Protein AF-A0A1Y3NA87-F1 (afdb_monomer_lite)

Sequence (324 aa):
MNVDDLDRSEKILLLRVNENGGKANVNMMRYVDATQLLVDSFILNKLFPWLCLVLIINRNDWKRPVILILILHWFFKSISDLLKNYYFYTDTAEYERNGYQWPYTHLNLVCLKCGGPFIFKNGITWWIIALISQVVCSIYDISIMIALKKSLFDKLETFKYKSNSFLEKFKQISELRIIISLIISFLFFPWPIVQVHYYLNKINQPLKVLVSHSHEVDHFRGIVISFVYTSMYIDQILLRFYIQKNRTNDIGLYSPCTRLLIHPPNLSITSNNSTSLILNNNTSNNNSNNNNNIDISRLSYLIQSGNDIKASYYLHNLKESLKK

Structure (mmCIF, N/CA/C/O backbone):
data_AF-A0A1Y3NA87-F1
#
_entry.id   AF-A0A1Y3NA87-F1
#
loop_
_atom_site.group_PDB
_atom_site.id
_atom_site.type_symbol
_atom_site.label_atom_id
_atom_site.label_alt_id
_atom_site.label_comp_id
_atom_site.label_asym_id
_atom_site.label_entity_id
_atom_site.label_seq_id
_atom_site.pdbx_PDB_ins_code
_atom_site.Cartn_x
_atom_site.Cartn_y
_atom_site.Cartn_z
_atom_site.occupancy
_atom_site.B_iso_or_equiv
_atom_site.auth_seq_id
_atom_site.auth_comp_id
_atom_site.auth_asym_id
_atom_site.auth_atom_id
_atom_site.pdbx_PDB_model_num
ATOM 1 N N . MET A 1 1 ? 18.728 -25.588 -32.010 1.00 48.84 1 MET A N 1
ATOM 2 C CA . MET A 1 1 ? 17.530 -26.131 -31.345 1.00 48.84 1 MET A CA 1
ATOM 3 C C . MET A 1 1 ? 16.793 -26.939 -32.391 1.00 48.84 1 MET A C 1
ATOM 5 O O . MET A 1 1 ? 16.526 -26.392 -33.456 1.00 48.84 1 MET A O 1
ATOM 9 N N . ASN A 1 2 ? 16.623 -28.241 -32.170 1.00 71.81 2 ASN A N 1
ATOM 10 C CA . ASN A 1 2 ? 15.964 -29.097 -33.150 1.00 71.81 2 ASN A CA 1
ATOM 11 C C . ASN A 1 2 ? 14.458 -28.831 -33.080 1.00 71.81 2 ASN A C 1
ATOM 13 O O . ASN A 1 2 ? 13.916 -28.679 -31.988 1.00 71.81 2 ASN A O 1
ATOM 17 N N . VAL A 1 3 ? 13.777 -28.765 -34.228 1.00 65.62 3 VAL A N 1
ATOM 18 C CA . VAL A 1 3 ? 12.314 -28.547 -34.286 1.00 65.62 3 VAL A CA 1
ATOM 19 C C . VAL A 1 3 ? 11.568 -29.619 -33.484 1.00 65.62 3 VAL A C 1
ATOM 21 O O . VAL A 1 3 ? 10.467 -29.384 -32.988 1.00 65.62 3 VAL A O 1
ATOM 24 N N . ASP A 1 4 ? 12.194 -30.779 -33.298 1.00 79.75 4 ASP A N 1
ATOM 25 C CA . ASP A 1 4 ? 11.636 -31.880 -32.533 1.00 79.75 4 ASP A CA 1
ATOM 26 C C . ASP A 1 4 ? 11.519 -31.617 -31.028 1.00 79.75 4 ASP A C 1
ATOM 28 O O . ASP A 1 4 ? 10.608 -32.184 -30.424 1.00 79.75 4 ASP A O 1
ATOM 32 N N . ASP A 1 5 ? 12.306 -30.690 -30.473 1.00 78.94 5 ASP A N 1
ATOM 33 C CA . ASP A 1 5 ? 12.326 -30.359 -29.040 1.00 78.94 5 ASP A CA 1
ATOM 34 C C . ASP A 1 5 ? 11.254 -29.332 -28.621 1.00 78.94 5 ASP A C 1
ATOM 36 O O . ASP A 1 5 ? 11.118 -29.040 -27.433 1.00 78.94 5 ASP A O 1
ATOM 40 N N . LEU A 1 6 ? 10.490 -28.763 -29.566 1.00 71.38 6 LEU A N 1
ATOM 41 C CA . LEU A 1 6 ? 9.414 -27.817 -29.243 1.00 71.38 6 LEU A CA 1
ATOM 42 C C . LEU A 1 6 ? 8.206 -28.518 -28.611 1.00 71.38 6 LEU A C 1
ATOM 44 O O . LEU A 1 6 ? 7.763 -29.574 -29.084 1.00 71.38 6 LEU A O 1
ATOM 48 N N . ASP A 1 7 ? 7.624 -27.870 -27.597 1.00 84.56 7 ASP A N 1
ATOM 49 C CA . ASP A 1 7 ? 6.405 -28.335 -26.943 1.00 84.56 7 ASP A CA 1
ATOM 50 C C . ASP A 1 7 ? 5.254 -28.470 -27.958 1.00 84.56 7 ASP A C 1
ATOM 52 O O . ASP A 1 7 ? 5.152 -27.749 -28.958 1.00 84.56 7 ASP A O 1
ATOM 56 N N . ARG A 1 8 ? 4.359 -29.431 -27.714 1.00 80.06 8 ARG A N 1
ATOM 57 C CA . ARG A 1 8 ? 3.280 -29.801 -28.643 1.00 80.06 8 ARG A CA 1
ATOM 58 C C . ARG A 1 8 ? 2.364 -28.612 -28.959 1.00 80.06 8 ARG A C 1
ATOM 60 O O . ARG A 1 8 ? 1.821 -28.546 -30.061 1.00 80.06 8 ARG A O 1
ATOM 67 N N . SER A 1 9 ? 2.215 -27.681 -28.016 1.00 67.56 9 SER A N 1
ATOM 68 C CA . SER A 1 9 ? 1.453 -26.441 -28.187 1.00 67.56 9 SER A CA 1
ATOM 69 C C . SER A 1 9 ? 2.098 -25.485 -29.205 1.00 67.56 9 SER A C 1
ATOM 71 O O . SER A 1 9 ? 1.403 -24.934 -30.063 1.00 67.56 9 SER A O 1
ATOM 73 N N . GLU A 1 10 ? 3.427 -25.375 -29.206 1.00 74.00 10 GLU A N 1
ATOM 74 C CA . GLU A 1 10 ? 4.177 -24.530 -30.137 1.00 74.00 10 GLU A CA 1
ATOM 75 C C . GLU A 1 10 ? 4.242 -25.136 -31.545 1.00 74.00 10 GLU A C 1
ATOM 77 O O . GLU A 1 10 ? 4.097 -24.413 -32.534 1.00 74.00 10 GLU A O 1
ATOM 82 N N . LYS A 1 11 ? 4.354 -26.469 -31.666 1.00 77.38 11 LYS A N 1
ATOM 83 C CA . LYS A 1 11 ? 4.278 -27.154 -32.974 1.00 77.38 11 LYS A CA 1
ATOM 84 C C . LYS A 1 11 ? 2.938 -26.913 -33.674 1.00 77.38 11 LYS A C 1
ATOM 86 O O . LYS A 1 11 ? 2.914 -26.693 -34.883 1.00 77.38 11 LYS A O 1
ATOM 91 N N . ILE A 1 12 ? 1.827 -26.905 -32.931 1.00 75.56 12 ILE A N 1
ATOM 92 C CA . ILE A 1 12 ? 0.492 -26.627 -33.489 1.00 75.56 12 ILE A CA 1
ATOM 93 C C . ILE A 1 12 ? 0.386 -25.174 -33.973 1.00 75.56 12 ILE A C 1
ATOM 95 O O . ILE A 1 12 ? -0.207 -24.920 -35.023 1.00 75.56 12 ILE A O 1
ATOM 99 N N . LEU A 1 13 ? 0.980 -24.222 -33.248 1.00 64.88 13 LEU A N 1
ATOM 100 C CA . LEU A 1 13 ? 1.025 -22.821 -33.673 1.00 64.88 13 LEU A CA 1
ATOM 101 C C . LEU A 1 13 ? 1.876 -22.636 -34.935 1.00 64.88 13 LEU A C 1
ATOM 103 O O . LEU A 1 13 ? 1.436 -21.960 -35.863 1.00 64.88 13 LEU A O 1
ATOM 107 N N . LEU A 1 14 ? 3.042 -23.281 -35.016 1.00 66.62 14 LEU A N 1
ATOM 108 C CA . LEU A 1 14 ? 3.924 -23.198 -36.185 1.00 66.62 14 LEU A CA 1
ATOM 109 C C . LEU A 1 14 ? 3.309 -23.827 -37.439 1.00 66.62 14 LEU A C 1
ATOM 111 O O . LEU A 1 14 ? 3.391 -23.237 -38.517 1.00 66.62 14 LEU A O 1
ATOM 115 N N . LEU A 1 15 ? 2.637 -24.974 -37.306 1.00 73.38 15 LEU A N 1
ATOM 116 C CA . LEU A 1 15 ? 1.941 -25.613 -38.428 1.00 73.38 15 LEU A CA 1
ATOM 117 C C . LEU A 1 15 ? 0.805 -24.728 -38.965 1.00 73.38 15 LEU A C 1
ATOM 119 O O . LEU A 1 15 ? 0.663 -24.578 -40.175 1.00 73.38 15 LEU A O 1
ATOM 123 N N . ARG A 1 16 ? 0.065 -24.049 -38.078 1.00 65.62 16 ARG A N 1
ATOM 124 C CA . ARG A 1 16 ? -1.039 -23.154 -38.466 1.00 65.62 16 ARG A CA 1
ATOM 125 C C . ARG A 1 16 ? -0.563 -21.830 -39.092 1.00 65.62 16 ARG A C 1
ATOM 127 O O . ARG A 1 16 ? -1.302 -21.211 -39.858 1.00 65.62 16 ARG A O 1
ATOM 134 N N . VAL A 1 17 ? 0.657 -21.385 -38.779 1.00 64.19 17 VAL A N 1
ATOM 135 C CA . VAL A 1 17 ? 1.286 -20.195 -39.386 1.00 64.19 17 VAL A CA 1
ATOM 136 C C . VAL A 1 17 ? 1.786 -20.488 -40.803 1.00 64.19 17 VAL A C 1
ATOM 138 O O . VAL A 1 17 ? 1.669 -19.629 -41.677 1.00 64.19 17 VAL A O 1
ATOM 141 N N . ASN A 1 18 ? 2.295 -21.697 -41.052 1.00 63.59 18 ASN A N 1
ATOM 142 C CA . ASN A 1 18 ? 2.904 -22.047 -42.335 1.00 63.59 18 ASN A CA 1
ATOM 143 C C . ASN A 1 18 ? 1.869 -22.283 -43.456 1.00 63.59 18 ASN A C 1
ATOM 145 O O . ASN A 1 18 ? 2.131 -21.960 -44.611 1.00 63.59 18 ASN A O 1
ATOM 149 N N . GLU A 1 19 ? 0.665 -22.767 -43.129 1.00 68.88 19 GLU A N 1
ATOM 150 C CA . GLU A 1 19 ? -0.382 -23.049 -44.130 1.00 68.88 19 GLU A CA 1
ATOM 151 C C . GLU A 1 19 ? -1.011 -21.799 -44.768 1.00 68.88 19 GLU A C 1
ATOM 153 O O . GLU A 1 19 ? -1.579 -21.886 -45.852 1.00 68.88 19 GLU A O 1
ATOM 158 N N . ASN A 1 20 ? -0.889 -20.620 -44.151 1.00 53.16 20 ASN A N 1
ATOM 159 C CA . ASN A 1 20 ? -1.591 -19.419 -44.620 1.00 53.16 20 ASN A CA 1
ATOM 160 C C . ASN A 1 20 ? -0.740 -18.451 -45.459 1.00 53.16 20 ASN A C 1
ATOM 162 O O . ASN A 1 20 ? -1.216 -17.359 -45.768 1.00 53.16 20 ASN A O 1
ATOM 166 N N . GLY A 1 21 ? 0.522 -18.775 -45.789 1.00 62.88 21 GLY A N 1
ATOM 167 C CA . GLY A 1 21 ? 1.439 -17.841 -46.480 1.00 62.88 21 GLY A CA 1
ATOM 168 C C . GLY A 1 21 ? 1.558 -16.471 -45.783 1.00 62.88 21 GLY A C 1
ATOM 169 O O . GLY A 1 21 ? 1.927 -15.461 -46.384 1.00 62.88 21 GLY A O 1
ATOM 170 N N . GLY A 1 22 ? 1.158 -16.426 -44.513 1.00 52.59 22 GLY A N 1
ATOM 171 C CA . GLY A 1 22 ? 0.663 -15.238 -43.853 1.00 52.59 22 GLY A CA 1
ATOM 172 C C . GLY A 1 22 ? 1.696 -14.747 -42.873 1.00 52.59 22 GLY A C 1
ATOM 173 O O . GLY A 1 22 ? 2.114 -15.476 -41.977 1.00 52.59 22 GLY A O 1
ATOM 174 N N . LYS A 1 23 ? 2.085 -13.481 -43.019 1.00 57.50 23 LYS A N 1
ATOM 175 C CA . 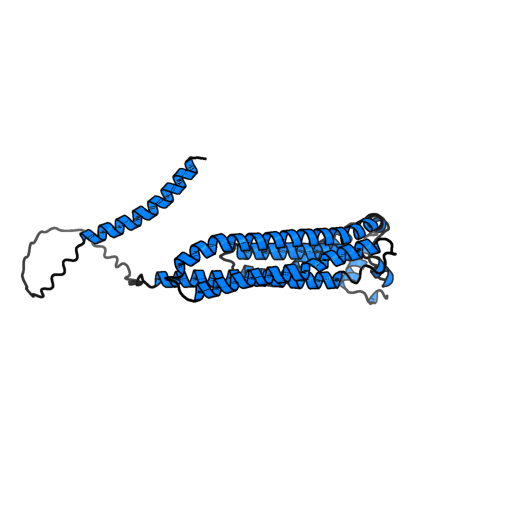LYS A 1 23 ? 2.786 -12.743 -41.970 1.00 57.50 23 LYS A CA 1
ATOM 176 C C . LYS A 1 23 ? 1.992 -12.946 -40.682 1.00 57.50 23 LYS A C 1
ATOM 178 O O . LYS A 1 23 ? 0.903 -12.384 -40.557 1.00 57.50 23 LYS A O 1
ATOM 183 N N . ALA A 1 24 ? 2.502 -13.776 -39.768 1.00 58.75 24 ALA A N 1
ATOM 184 C CA . ALA A 1 24 ? 1.915 -13.936 -38.448 1.00 58.75 24 ALA A CA 1
ATOM 185 C C . ALA A 1 24 ? 1.660 -12.527 -37.916 1.00 58.75 24 ALA A C 1
ATOM 187 O O . ALA A 1 24 ? 2.552 -11.674 -37.977 1.00 58.75 24 ALA A O 1
ATOM 188 N N . ASN A 1 25 ? 0.417 -12.242 -37.525 1.00 72.38 25 ASN A N 1
ATOM 189 C CA . ASN A 1 25 ? 0.048 -10.901 -37.109 1.00 72.38 25 ASN A CA 1
ATOM 190 C C . ASN A 1 25 ? 0.725 -10.634 -35.764 1.00 72.38 25 ASN A C 1
ATOM 192 O O . ASN A 1 25 ? 0.174 -10.893 -34.702 1.00 72.38 25 ASN A O 1
ATOM 196 N N . VAL A 1 26 ? 1.957 -10.144 -35.833 1.00 69.81 26 VAL A N 1
ATOM 197 C CA . VAL A 1 26 ? 2.822 -9.799 -34.708 1.00 69.81 26 VAL A CA 1
ATOM 198 C C . VAL A 1 26 ? 2.084 -8.924 -33.691 1.00 69.81 26 VAL A C 1
ATOM 200 O O . VAL A 1 26 ? 2.288 -9.063 -32.488 1.00 69.81 26 VAL A O 1
ATOM 203 N N . ASN A 1 27 ? 1.171 -8.066 -34.150 1.00 72.12 27 ASN A N 1
ATOM 204 C CA . ASN A 1 27 ? 0.369 -7.228 -33.263 1.00 72.12 27 ASN A CA 1
ATOM 205 C C . ASN A 1 27 ? -0.614 -8.048 -32.415 1.00 72.12 27 ASN A C 1
ATOM 207 O O . ASN A 1 27 ? -0.852 -7.697 -31.264 1.00 72.12 27 ASN A O 1
ATOM 211 N N . MET A 1 28 ? -1.142 -9.151 -32.953 1.00 76.50 28 MET A N 1
ATOM 212 C CA . MET A 1 28 ? -2.021 -10.065 -32.222 1.00 76.50 28 MET A CA 1
ATOM 213 C C . MET A 1 28 ? -1.268 -10.745 -31.077 1.00 76.50 28 MET A C 1
ATOM 215 O O . MET A 1 28 ? -1.750 -10.748 -29.951 1.00 76.50 28 MET A O 1
ATOM 219 N N . MET A 1 29 ? -0.065 -11.265 -31.338 1.00 72.31 29 MET A N 1
ATOM 220 C CA . MET A 1 29 ? 0.729 -11.953 -30.314 1.00 72.31 29 MET A CA 1
ATOM 221 C C . MET A 1 29 ? 1.157 -10.994 -29.192 1.00 72.31 29 MET A C 1
ATOM 223 O O . MET A 1 29 ? 1.008 -11.314 -28.021 1.00 72.31 29 MET A O 1
ATOM 227 N N . ARG A 1 30 ? 1.533 -9.752 -29.537 1.00 69.94 30 ARG A N 1
ATOM 228 C CA . ARG A 1 30 ? 1.799 -8.683 -28.552 1.00 69.94 30 ARG A CA 1
ATOM 229 C C . ARG A 1 30 ? 0.609 -8.371 -27.660 1.00 69.94 30 ARG A C 1
ATOM 231 O O . ARG A 1 30 ? 0.784 -8.134 -26.469 1.00 69.94 30 ARG A O 1
ATOM 238 N N . TYR A 1 31 ? -0.580 -8.293 -28.251 1.00 77.69 31 TYR A N 1
ATOM 239 C CA . TYR A 1 31 ? -1.788 -8.010 -27.492 1.00 77.69 31 TYR A CA 1
ATOM 240 C C . TYR A 1 31 ? -2.061 -9.136 -26.497 1.00 77.69 31 TYR A C 1
ATOM 242 O O . TYR A 1 31 ? -2.319 -8.857 -25.331 1.00 77.69 31 TYR A O 1
ATOM 250 N N . VAL A 1 32 ? -1.911 -10.391 -26.934 1.00 82.25 32 VAL A N 1
ATOM 251 C CA . VAL A 1 32 ? -2.055 -11.568 -26.070 1.00 82.25 32 VAL A CA 1
ATOM 252 C C . VAL A 1 32 ? -1.065 -11.512 -24.906 1.00 82.25 32 VAL A C 1
ATOM 254 O O . VAL A 1 32 ? -1.511 -11.541 -23.762 1.00 82.25 32 VAL A O 1
ATOM 257 N N . ASP A 1 33 ? 0.227 -11.299 -25.160 1.00 80.25 33 ASP A N 1
ATOM 258 C CA . ASP A 1 33 ? 1.247 -11.239 -24.101 1.00 80.25 33 ASP A CA 1
ATOM 259 C C . ASP A 1 33 ? 0.987 -10.097 -23.106 1.00 80.25 33 ASP A C 1
ATOM 261 O O . ASP A 1 33 ? 1.069 -10.283 -21.892 1.00 80.25 33 ASP A O 1
ATOM 265 N N . ALA A 1 34 ? 0.614 -8.911 -23.601 1.00 79.50 34 ALA A N 1
ATOM 266 C CA . ALA A 1 34 ? 0.296 -7.767 -22.749 1.00 79.50 34 ALA A CA 1
ATOM 267 C C . ALA A 1 34 ? -0.952 -8.021 -21.890 1.00 79.50 34 ALA A C 1
ATOM 269 O O . ALA A 1 34 ? -0.974 -7.676 -20.707 1.00 79.50 34 ALA A O 1
ATOM 270 N N . THR A 1 35 ? -1.989 -8.639 -22.466 1.00 83.81 35 THR A N 1
ATOM 271 C CA . THR A 1 35 ? -3.188 -9.018 -21.710 1.00 83.81 35 THR A CA 1
ATOM 272 C C . THR A 1 35 ? -2.897 -10.110 -20.690 1.00 83.81 35 THR A C 1
ATOM 274 O O . THR A 1 35 ? -3.394 -10.021 -19.571 1.00 83.81 35 THR A O 1
ATOM 277 N N . GLN A 1 36 ? -2.055 -11.087 -21.031 1.00 87.81 36 GLN A N 1
ATOM 278 C CA . GLN A 1 36 ? -1.641 -12.141 -20.116 1.00 87.81 36 GLN A CA 1
ATOM 279 C C . GLN A 1 36 ? -0.861 -11.553 -18.940 1.00 87.81 36 GLN A C 1
ATOM 281 O O . GLN A 1 36 ? -1.229 -11.797 -17.797 1.00 87.81 36 GLN A O 1
ATOM 286 N N . LEU A 1 37 ? 0.126 -10.691 -19.201 1.00 84.19 37 LEU A N 1
ATOM 287 C CA . LEU A 1 37 ? 0.885 -10.008 -18.153 1.00 84.19 37 LEU A CA 1
ATOM 288 C C . LEU A 1 37 ? -0.031 -9.205 -17.220 1.00 84.19 37 LEU A C 1
ATOM 290 O O . LEU A 1 37 ? 0.140 -9.231 -16.001 1.00 84.19 37 LEU A O 1
ATOM 294 N N . LEU A 1 38 ? -1.019 -8.508 -17.793 1.00 88.19 38 LEU A N 1
ATOM 295 C CA . LEU A 1 38 ? -1.997 -7.750 -17.024 1.00 88.19 38 LEU A CA 1
ATOM 296 C C . LEU A 1 38 ? -2.821 -8.664 -16.122 1.00 88.19 38 LEU A C 1
ATOM 298 O O . LEU A 1 38 ? -2.945 -8.378 -14.939 1.00 88.19 38 LEU A O 1
ATOM 302 N N . VAL A 1 39 ? -3.367 -9.756 -16.653 1.00 90.56 39 VAL A N 1
ATOM 303 C CA . VAL A 1 39 ? -4.207 -10.691 -15.893 1.00 90.56 39 VAL A CA 1
ATOM 304 C C . VAL A 1 39 ? -3.395 -11.422 -14.818 1.00 90.56 39 VAL A C 1
ATOM 306 O O . VAL A 1 39 ? -3.822 -11.491 -13.660 1.00 90.56 39 VAL A O 1
ATOM 309 N N . ASP A 1 40 ? -2.197 -11.886 -15.163 1.00 86.88 40 ASP A N 1
ATOM 310 C CA . ASP A 1 40 ? -1.306 -12.627 -14.274 1.00 86.88 40 ASP A CA 1
ATOM 311 C C . ASP A 1 40 ? -0.892 -11.787 -13.059 1.00 86.88 40 ASP A C 1
ATOM 313 O O . ASP A 1 40 ? -0.877 -12.298 -11.939 1.00 86.88 40 ASP A O 1
ATOM 317 N N . SER A 1 41 ? -0.662 -10.478 -13.220 1.00 87.69 41 SER A N 1
ATOM 318 C CA . SER A 1 41 ? -0.353 -9.580 -12.095 1.00 87.69 41 SER A CA 1
ATOM 319 C C . SER A 1 41 ? -1.455 -9.507 -11.026 1.00 87.69 41 SER A C 1
ATOM 321 O O . SER A 1 41 ? -1.148 -9.264 -9.856 1.00 87.69 41 SER A O 1
ATOM 323 N N . PHE A 1 42 ? -2.723 -9.728 -11.387 1.00 93.19 42 PHE A N 1
ATOM 324 C CA . PHE A 1 42 ? -3.839 -9.737 -10.432 1.00 93.19 42 PHE A CA 1
ATOM 325 C C . PHE A 1 42 ? -4.098 -11.133 -9.857 1.00 93.19 42 PHE A C 1
ATOM 327 O O . PHE A 1 42 ? -4.328 -11.258 -8.651 1.00 93.19 42 PHE A O 1
ATOM 334 N N . ILE A 1 43 ? -4.042 -12.176 -10.693 1.00 92.94 43 ILE A N 1
ATOM 335 C CA . ILE A 1 43 ? -4.362 -13.555 -10.290 1.00 92.94 43 ILE A CA 1
ATOM 336 C C . ILE A 1 43 ? -3.217 -14.194 -9.495 1.00 92.94 43 ILE A C 1
ATOM 338 O O . ILE A 1 43 ? -3.465 -14.834 -8.474 1.00 92.94 43 ILE A O 1
ATOM 342 N N . LEU A 1 44 ? -1.963 -13.996 -9.916 1.00 89.69 44 LEU A N 1
ATOM 343 C CA . LEU A 1 44 ? -0.782 -14.553 -9.241 1.00 89.69 44 LEU A CA 1
ATOM 344 C C . LEU A 1 44 ? -0.376 -13.751 -7.999 1.00 89.69 44 LEU A C 1
ATOM 346 O O . LEU A 1 44 ? 0.594 -14.099 -7.318 1.00 89.69 44 LEU A O 1
ATOM 350 N N . ASN A 1 45 ? -1.103 -12.679 -7.673 1.00 91.06 45 ASN A N 1
ATOM 351 C CA . ASN A 1 45 ? -0.849 -11.936 -6.454 1.00 91.06 45 ASN A CA 1
ATOM 352 C C . ASN A 1 45 ? -1.048 -12.854 -5.239 1.00 91.06 45 ASN A C 1
ATOM 354 O O . ASN A 1 45 ? -2.116 -13.438 -5.061 1.00 91.06 45 ASN A O 1
ATOM 358 N N . LYS A 1 46 ? -0.051 -12.934 -4.348 1.00 90.62 46 LYS A N 1
ATOM 359 C CA . LYS A 1 46 ? -0.112 -13.782 -3.140 1.00 90.62 46 LYS A CA 1
ATOM 360 C C . LYS A 1 46 ? -1.339 -13.499 -2.263 1.00 90.62 46 LYS A C 1
ATOM 362 O O . LYS A 1 46 ? -1.756 -14.373 -1.511 1.00 90.62 46 LYS A O 1
ATOM 367 N N . LEU A 1 47 ? -1.914 -12.296 -2.345 1.00 88.75 47 LEU A N 1
ATOM 368 C CA . LEU A 1 47 ? -3.106 -11.892 -1.594 1.00 88.75 47 LEU A CA 1
ATOM 369 C C . LEU A 1 47 ? -4.428 -12.329 -2.243 1.00 88.75 47 LEU A C 1
ATOM 371 O O . LEU A 1 47 ? -5.455 -12.324 -1.567 1.00 88.75 47 LEU A O 1
ATOM 375 N N . PHE A 1 48 ? -4.430 -12.706 -3.523 1.00 94.75 48 PHE A N 1
ATOM 376 C CA . PHE A 1 48 ? -5.654 -13.015 -4.263 1.00 94.75 48 PHE A CA 1
ATOM 377 C C . PHE A 1 48 ? -6.424 -14.223 -3.694 1.00 94.75 48 PHE A C 1
ATOM 379 O O . PHE A 1 48 ? -7.613 -14.063 -3.404 1.00 94.75 48 PHE A O 1
ATOM 386 N N . PRO A 1 49 ? -5.796 -15.386 -3.401 1.00 91.88 49 PRO A N 1
ATOM 387 C CA . PRO A 1 49 ? -6.514 -16.516 -2.801 1.00 91.88 49 PRO A CA 1
ATOM 388 C C . PRO A 1 49 ? -7.130 -16.170 -1.438 1.00 91.88 49 PRO A C 1
ATOM 390 O O . PRO A 1 49 ? -8.245 -16.588 -1.123 1.00 91.88 49 PRO A O 1
ATOM 393 N N . TRP A 1 50 ? -6.429 -15.353 -0.646 1.00 91.00 50 TRP A N 1
ATOM 394 C CA . TRP A 1 50 ? -6.911 -14.878 0.650 1.00 91.00 50 TRP A CA 1
ATOM 395 C C . TRP A 1 50 ? -8.100 -13.932 0.511 1.00 91.00 50 TRP A C 1
ATOM 397 O O . TRP A 1 50 ? -9.066 -14.056 1.264 1.00 91.00 50 TRP A O 1
ATOM 407 N N . LEU A 1 51 ? -8.070 -13.026 -0.470 1.00 94.25 51 LEU A N 1
ATOM 408 C CA . LEU A 1 51 ? -9.202 -12.158 -0.782 1.00 94.25 51 LEU A CA 1
ATOM 409 C C . LEU A 1 51 ? -10.436 -12.988 -1.160 1.00 94.25 51 LEU A C 1
ATOM 411 O O . LEU A 1 51 ? -11.508 -12.764 -0.599 1.00 94.25 51 LEU A O 1
ATOM 415 N N . CYS A 1 52 ? -10.287 -13.977 -2.048 1.00 96.31 52 CYS A N 1
ATOM 416 C CA . CYS A 1 52 ? -11.376 -14.881 -2.421 1.00 96.31 52 CYS A CA 1
ATOM 417 C C . CYS A 1 52 ? -11.945 -15.617 -1.202 1.00 96.31 52 CYS A C 1
ATOM 419 O O . CYS A 1 52 ? -13.161 -15.655 -1.020 1.00 96.31 52 CYS A O 1
ATOM 421 N N . LEU A 1 53 ? -11.083 -16.139 -0.325 1.00 92.88 53 LEU A N 1
ATOM 422 C CA . LEU A 1 53 ? -11.498 -16.825 0.899 1.00 92.88 53 LEU A CA 1
ATOM 423 C C . LEU A 1 53 ? -12.282 -15.898 1.841 1.00 92.88 53 LEU A C 1
ATOM 425 O O . LEU A 1 53 ? -13.353 -16.267 2.325 1.00 92.88 53 LEU A O 1
ATOM 429 N N . VAL A 1 54 ? -11.805 -14.668 2.053 1.00 92.44 54 VAL A N 1
ATOM 430 C CA . VAL A 1 54 ? -12.503 -13.664 2.872 1.00 92.44 54 VAL A CA 1
ATOM 431 C C . VAL A 1 54 ? -13.859 -13.292 2.264 1.00 92.44 54 VAL A C 1
ATOM 433 O O . VAL A 1 54 ? -14.840 -13.174 3.006 1.00 92.44 54 VAL A O 1
ATOM 436 N N . LEU A 1 55 ? -13.943 -13.148 0.938 1.00 94.88 55 LEU A N 1
ATOM 437 C CA . LEU A 1 55 ? -15.190 -12.846 0.230 1.00 94.88 55 LEU A CA 1
ATOM 438 C C . LEU A 1 55 ? -16.207 -13.988 0.326 1.00 94.88 55 LEU A C 1
ATOM 440 O O . LEU A 1 55 ? -17.386 -13.719 0.569 1.00 94.88 55 LEU A O 1
ATOM 444 N N . ILE A 1 56 ? -15.757 -15.242 0.204 1.00 96.44 56 ILE A N 1
ATOM 445 C CA . ILE A 1 56 ? -16.600 -16.440 0.337 1.00 96.44 56 ILE A CA 1
ATOM 446 C C . ILE A 1 56 ? -17.152 -16.552 1.761 1.00 96.44 56 ILE A C 1
ATOM 448 O O . ILE A 1 56 ? -18.361 -16.706 1.938 1.00 96.44 56 ILE A O 1
ATOM 452 N N . ILE A 1 57 ? -16.295 -16.416 2.780 1.00 95.06 57 ILE A N 1
ATOM 453 C CA . ILE A 1 57 ? -16.705 -16.504 4.193 1.00 95.06 57 ILE A CA 1
ATOM 454 C C . ILE A 1 57 ? -17.719 -15.410 4.541 1.00 95.06 57 ILE A C 1
ATOM 456 O O . ILE A 1 57 ? -18.655 -15.646 5.302 1.00 95.06 57 ILE A O 1
ATOM 460 N N . ASN A 1 58 ? -17.565 -14.214 3.971 1.00 94.00 58 ASN A N 1
ATOM 461 C CA . ASN A 1 58 ? -18.423 -13.075 4.278 1.00 94.00 58 ASN A CA 1
ATOM 462 C C . ASN A 1 58 ? -19.515 -12.827 3.227 1.00 94.00 58 ASN A C 1
ATOM 464 O O . ASN A 1 58 ? -20.034 -11.715 3.187 1.00 94.00 58 ASN A O 1
ATOM 468 N N . ARG A 1 59 ? -19.901 -13.824 2.409 1.00 95.50 59 ARG A N 1
ATOM 469 C CA . ARG A 1 59 ? -20.825 -13.653 1.262 1.00 95.50 59 ARG A CA 1
ATOM 470 C C . ARG A 1 59 ? -22.114 -12.869 1.540 1.00 95.50 59 ARG A C 1
ATOM 472 O O . ARG A 1 59 ? -22.604 -12.174 0.660 1.00 95.50 59 ARG A O 1
ATOM 479 N N . ASN A 1 60 ? -22.639 -12.946 2.763 1.00 95.25 60 ASN A N 1
ATOM 480 C CA . ASN A 1 60 ? -23.894 -12.289 3.139 1.00 95.25 60 ASN A CA 1
ATOM 481 C C . ASN A 1 60 ? -23.724 -10.825 3.596 1.00 95.25 60 ASN A C 1
ATOM 483 O O . ASN A 1 60 ? -24.709 -10.097 3.636 1.00 95.25 60 ASN A O 1
ATOM 487 N N . ASP A 1 61 ? -22.502 -10.372 3.907 1.00 92.94 61 ASP A N 1
ATOM 488 C CA . ASP A 1 61 ? -22.248 -9.062 4.524 1.00 92.94 61 ASP A CA 1
ATOM 489 C C . ASP A 1 61 ? -21.132 -8.254 3.828 1.00 92.94 61 ASP A C 1
ATOM 491 O O . ASP A 1 61 ? -20.263 -7.661 4.475 1.00 92.94 61 ASP A O 1
ATOM 495 N N . TRP A 1 62 ? -21.139 -8.179 2.495 1.00 91.44 62 TRP A N 1
ATOM 496 C CA . TRP A 1 62 ? -20.089 -7.483 1.725 1.00 91.44 62 TRP A CA 1
ATOM 497 C C . TRP A 1 62 ? -20.004 -5.973 1.951 1.00 91.44 62 TRP A C 1
ATOM 499 O O . TRP A 1 62 ? -18.962 -5.372 1.710 1.00 91.44 62 TRP A O 1
ATOM 509 N N . LYS A 1 63 ? -21.063 -5.351 2.482 1.00 89.44 63 LYS A N 1
ATOM 510 C CA . LYS A 1 63 ? -21.097 -3.907 2.777 1.00 89.44 63 LYS A CA 1
ATOM 511 C C . LYS A 1 63 ? -20.209 -3.499 3.958 1.00 89.44 63 LYS A C 1
ATOM 513 O O . LYS A 1 63 ? -20.133 -2.319 4.291 1.00 89.44 63 LYS A O 1
ATOM 518 N N . ARG A 1 64 ? -19.562 -4.453 4.632 1.00 80.56 64 ARG A N 1
ATOM 519 C CA . ARG A 1 64 ? -18.670 -4.160 5.755 1.00 80.56 64 ARG A CA 1
ATOM 520 C C . ARG A 1 64 ? -17.448 -3.375 5.249 1.00 80.56 64 ARG A C 1
ATOM 522 O O . ARG A 1 64 ? -16.733 -3.890 4.390 1.00 80.56 64 ARG A O 1
ATOM 529 N N . PRO A 1 65 ? -17.139 -2.195 5.824 1.00 76.56 65 PRO A N 1
ATOM 530 C CA . PRO A 1 65 ? -16.006 -1.368 5.395 1.00 76.56 65 PRO A CA 1
ATOM 531 C C . PRO A 1 65 ? -14.668 -2.119 5.341 1.00 76.56 65 PRO A C 1
ATOM 533 O O . PRO A 1 65 ? -13.858 -1.872 4.457 1.00 76.56 65 PRO A O 1
ATOM 536 N N . VAL A 1 66 ? -14.465 -3.090 6.239 1.00 81.81 66 VAL A N 1
ATOM 537 C CA . VAL A 1 66 ? -13.248 -3.918 6.298 1.00 81.81 66 VAL A CA 1
ATOM 538 C C . VAL A 1 66 ? -13.023 -4.715 5.008 1.00 81.8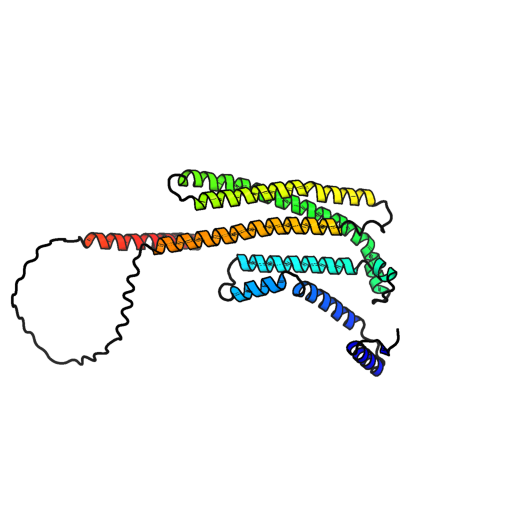1 66 VAL A C 1
ATOM 540 O O . VAL A 1 66 ? -11.898 -4.786 4.527 1.00 81.81 66 VAL A O 1
ATOM 543 N N . ILE A 1 67 ? -14.081 -5.286 4.421 1.00 90.00 67 ILE A N 1
ATOM 544 C CA . ILE A 1 67 ? -13.979 -6.066 3.174 1.00 90.00 67 ILE A CA 1
ATOM 545 C C . ILE A 1 67 ? -13.605 -5.137 2.017 1.00 90.00 67 ILE A C 1
ATOM 547 O O . ILE A 1 67 ? -12.758 -5.476 1.197 1.00 90.00 67 ILE A O 1
ATOM 551 N N . LEU A 1 68 ? -14.187 -3.937 1.998 1.00 84.81 68 LEU A N 1
ATOM 552 C CA . LEU A 1 68 ? -13.918 -2.919 0.987 1.00 84.81 68 LEU A CA 1
ATOM 553 C C . LEU A 1 68 ? -12.456 -2.445 1.047 1.00 84.81 68 LEU A C 1
ATOM 555 O O . LEU A 1 68 ? -11.789 -2.394 0.017 1.00 84.81 68 LEU A O 1
ATOM 559 N N . ILE A 1 69 ? -11.926 -2.198 2.252 1.00 81.44 69 ILE A N 1
ATOM 560 C CA . ILE A 1 69 ? -10.507 -1.869 2.464 1.00 81.44 69 ILE A CA 1
ATOM 561 C C . ILE A 1 69 ? -9.602 -3.012 1.978 1.00 81.44 69 ILE A C 1
ATOM 563 O O . ILE A 1 69 ? -8.578 -2.747 1.353 1.00 81.44 69 ILE A O 1
ATOM 567 N N . LEU A 1 70 ? -9.982 -4.273 2.213 1.00 86.19 70 LEU A N 1
ATOM 568 C CA . LEU A 1 70 ? -9.202 -5.436 1.778 1.00 86.19 70 LEU A CA 1
ATOM 569 C C . LEU A 1 70 ? -9.149 -5.561 0.244 1.00 86.19 70 LEU A C 1
ATOM 571 O O . LEU A 1 70 ? -8.073 -5.774 -0.313 1.00 86.19 70 LEU A O 1
ATOM 575 N N . ILE A 1 71 ? -10.290 -5.381 -0.437 1.00 90.25 71 ILE A N 1
ATOM 576 C CA . ILE A 1 71 ? -10.375 -5.357 -1.909 1.00 90.25 71 ILE A CA 1
ATOM 577 C C . ILE A 1 71 ? -9.505 -4.227 -2.463 1.00 90.25 71 ILE A C 1
ATOM 579 O O . ILE A 1 71 ? -8.709 -4.446 -3.373 1.00 90.25 71 ILE A O 1
ATOM 583 N N . LEU A 1 72 ? -9.636 -3.026 -1.893 1.00 85.31 72 LEU A N 1
ATOM 584 C CA . LEU A 1 72 ? -8.883 -1.848 -2.310 1.00 85.31 72 LEU A CA 1
ATOM 585 C C . LEU A 1 72 ? -7.371 -2.070 -2.143 1.00 85.31 72 LEU A C 1
ATOM 587 O O . LEU A 1 72 ? -6.595 -1.764 -3.044 1.00 85.31 72 LEU A O 1
ATOM 591 N N . HIS A 1 73 ? -6.953 -2.656 -1.019 1.00 86.12 73 HIS A N 1
ATOM 592 C CA . HIS A 1 73 ? -5.556 -2.988 -0.759 1.00 86.12 73 HIS A CA 1
ATOM 593 C C . HIS A 1 73 ? -5.002 -4.004 -1.768 1.00 86.12 73 HIS A C 1
ATOM 595 O O . HIS A 1 73 ? -3.943 -3.764 -2.348 1.00 86.12 73 HIS A O 1
ATOM 601 N N . TRP A 1 74 ? -5.723 -5.102 -2.026 1.00 93.44 74 TRP A N 1
ATOM 602 C CA . TRP A 1 74 ? -5.340 -6.084 -3.050 1.00 93.44 74 TRP A CA 1
ATOM 603 C C . TRP A 1 74 ? -5.242 -5.451 -4.444 1.00 93.44 74 TRP A C 1
ATOM 605 O O . TRP A 1 74 ? -4.289 -5.718 -5.176 1.00 93.44 74 TRP A O 1
ATOM 615 N N . PHE A 1 75 ? -6.186 -4.578 -4.794 1.00 91.75 75 PHE A N 1
ATOM 616 C CA . PHE A 1 75 ? -6.207 -3.886 -6.078 1.00 91.75 75 PHE A CA 1
ATOM 617 C C . PHE A 1 75 ? -4.981 -2.982 -6.254 1.00 91.75 75 PHE A C 1
ATOM 619 O O . PHE A 1 75 ? -4.247 -3.119 -7.231 1.00 91.75 75 PHE A O 1
ATOM 626 N N . PHE A 1 76 ? -4.694 -2.115 -5.277 1.00 81.81 76 PHE A N 1
ATOM 627 C CA . PHE A 1 76 ? -3.506 -1.257 -5.315 1.00 81.81 76 PHE A CA 1
ATOM 628 C C . PHE A 1 76 ? -2.206 -2.060 -5.318 1.00 81.81 76 PHE A C 1
ATOM 630 O O . PHE A 1 76 ? -1.254 -1.698 -6.013 1.00 81.81 76 PHE A O 1
ATOM 637 N N . LYS A 1 77 ? -2.164 -3.170 -4.578 1.00 84.56 77 LYS A N 1
ATOM 638 C CA . LYS A 1 77 ? -1.007 -4.061 -4.569 1.00 84.56 77 LYS A CA 1
ATOM 639 C C . LYS A 1 77 ? -0.782 -4.704 -5.941 1.00 84.56 77 LYS A C 1
ATOM 641 O O . LYS A 1 77 ? 0.345 -4.685 -6.428 1.00 84.56 77 LYS A O 1
ATOM 646 N N . SER A 1 78 ? -1.843 -5.177 -6.588 1.00 87.06 78 SER A N 1
ATOM 647 C CA . SER A 1 78 ? -1.785 -5.768 -7.930 1.00 87.06 78 SER A CA 1
ATOM 648 C C . SER A 1 78 ? -1.381 -4.743 -8.993 1.00 87.06 78 SER A C 1
ATOM 650 O O . SER A 1 78 ? -0.550 -5.048 -9.841 1.00 87.06 78 SER A O 1
ATOM 652 N N . ILE A 1 79 ? -1.860 -3.495 -8.896 1.00 84.25 79 ILE A N 1
ATOM 653 C CA . ILE A 1 79 ? -1.381 -2.386 -9.741 1.00 84.25 79 ILE A CA 1
ATOM 654 C C . ILE A 1 79 ? 0.112 -2.140 -9.526 1.00 84.25 79 ILE A C 1
ATOM 656 O O . ILE A 1 79 ? 0.852 -1.954 -10.489 1.00 84.25 79 ILE A O 1
ATOM 660 N N . SER A 1 80 ? 0.578 -2.136 -8.276 1.00 80.94 80 SER A N 1
ATOM 661 C CA . SER A 1 80 ? 2.002 -1.951 -7.998 1.00 80.94 80 SER A CA 1
ATOM 662 C C . SER A 1 80 ? 2.848 -3.070 -8.602 1.00 80.94 80 SER A C 1
ATOM 664 O O . SER A 1 80 ? 3.935 -2.784 -9.099 1.00 80.94 80 SER A O 1
ATOM 666 N N . ASP A 1 81 ? 2.386 -4.317 -8.540 1.00 82.31 81 ASP A N 1
ATOM 667 C CA . ASP A 1 81 ? 3.108 -5.459 -9.100 1.00 82.31 81 ASP A CA 1
ATOM 668 C C . ASP A 1 81 ? 3.055 -5.436 -10.644 1.00 82.31 81 ASP A C 1
ATOM 670 O O . ASP A 1 81 ? 4.067 -5.698 -11.291 1.00 82.31 81 ASP A O 1
ATOM 674 N N . LEU A 1 82 ? 1.944 -4.988 -11.243 1.00 84.50 82 LEU A N 1
ATOM 675 C CA . LEU A 1 82 ? 1.829 -4.726 -12.684 1.00 84.50 82 LEU A CA 1
ATOM 676 C C . LEU A 1 82 ? 2.824 -3.659 -13.156 1.00 84.50 82 LEU A C 1
ATOM 678 O O . LEU A 1 82 ? 3.537 -3.866 -14.134 1.00 84.50 82 LEU A O 1
ATOM 682 N N . LEU A 1 83 ? 2.904 -2.526 -12.451 1.00 78.25 83 LEU A N 1
ATOM 683 C CA . LEU A 1 83 ? 3.845 -1.451 -12.776 1.00 78.25 83 LEU A CA 1
ATOM 684 C C . LEU A 1 83 ? 5.301 -1.915 -12.652 1.00 78.25 83 LEU A C 1
ATOM 686 O O . LEU A 1 83 ? 6.134 -1.523 -13.465 1.00 78.25 83 LEU A O 1
ATOM 690 N N . LYS A 1 84 ? 5.607 -2.773 -11.669 1.00 75.56 84 LYS A N 1
ATOM 691 C CA . LYS A 1 84 ? 6.931 -3.396 -11.532 1.00 75.56 84 LYS A CA 1
ATOM 692 C C . LYS A 1 84 ? 7.233 -4.336 -12.689 1.00 75.56 84 LYS A C 1
ATOM 694 O O . LYS A 1 84 ? 8.307 -4.229 -13.265 1.00 75.56 84 LYS A O 1
ATOM 699 N N . ASN A 1 85 ? 6.299 -5.211 -13.054 1.00 77.25 85 ASN A N 1
ATOM 700 C CA . ASN A 1 85 ? 6.468 -6.119 -14.186 1.00 77.25 85 ASN A CA 1
ATOM 701 C C . ASN A 1 85 ? 6.669 -5.341 -15.489 1.00 77.25 85 ASN A C 1
ATOM 703 O O . ASN A 1 85 ? 7.582 -5.650 -16.247 1.00 77.25 85 ASN A O 1
ATOM 707 N N . TYR A 1 86 ? 5.889 -4.280 -15.701 1.00 76.62 86 TYR A N 1
ATOM 708 C CA . TYR A 1 86 ? 6.064 -3.365 -16.826 1.00 76.62 86 TYR A CA 1
ATOM 709 C C . TYR A 1 86 ? 7.443 -2.686 -16.809 1.00 76.62 86 TYR A C 1
ATOM 711 O O . TYR A 1 86 ? 8.089 -2.575 -17.847 1.00 76.62 86 TYR A O 1
ATOM 719 N N . TYR A 1 87 ? 7.926 -2.277 -15.632 1.00 65.56 87 TYR A N 1
ATOM 720 C CA . TYR A 1 87 ? 9.262 -1.706 -15.471 1.00 65.56 87 TYR A CA 1
ATOM 721 C C . TYR A 1 87 ? 10.371 -2.724 -15.782 1.00 65.56 87 TYR A C 1
ATOM 723 O O . TYR A 1 87 ? 11.262 -2.426 -16.571 1.00 65.56 87 TYR A O 1
ATOM 731 N N . PHE A 1 88 ? 10.311 -3.943 -15.240 1.00 63.47 88 PHE A N 1
ATOM 732 C CA . PHE A 1 88 ? 11.299 -4.993 -15.530 1.00 63.47 88 PHE A CA 1
ATOM 733 C C . PHE A 1 88 ? 11.305 -5.408 -17.002 1.00 63.47 88 PHE A C 1
ATOM 735 O O . PHE A 1 88 ? 12.365 -5.696 -17.552 1.00 63.47 88 PHE A O 1
ATOM 742 N N . TYR A 1 89 ? 10.155 -5.343 -17.674 1.00 61.84 89 TYR A N 1
ATOM 743 C CA . TYR A 1 89 ? 10.055 -5.575 -19.115 1.00 61.84 89 TYR A CA 1
ATOM 744 C C . TYR A 1 89 ? 10.884 -4.579 -19.949 1.00 61.84 89 TYR A C 1
ATOM 746 O O . TYR A 1 89 ? 11.188 -4.842 -21.110 1.00 61.84 89 TYR A O 1
ATOM 754 N N . THR A 1 90 ? 11.270 -3.434 -19.373 1.00 58.47 90 THR A N 1
ATOM 755 C CA . THR A 1 90 ? 12.108 -2.436 -20.051 1.00 58.47 90 THR A CA 1
ATOM 756 C C . THR A 1 90 ? 13.619 -2.646 -19.888 1.00 58.47 90 THR A C 1
ATOM 758 O O . THR A 1 90 ? 14.372 -1.978 -20.598 1.00 58.47 90 THR A O 1
ATOM 761 N N . ASP A 1 91 ? 14.098 -3.580 -19.049 1.00 59.06 91 ASP A N 1
ATOM 762 C CA . ASP A 1 91 ? 15.539 -3.892 -18.939 1.00 59.06 91 ASP A CA 1
ATOM 763 C C . ASP A 1 91 ? 15.987 -4.914 -19.999 1.00 59.06 91 ASP A C 1
ATOM 765 O O . ASP A 1 91 ? 16.275 -6.084 -19.745 1.00 59.06 91 ASP A O 1
ATOM 769 N N . THR A 1 92 ? 16.035 -4.463 -21.249 1.00 57.16 92 THR A N 1
ATOM 770 C CA . THR A 1 92 ? 16.400 -5.298 -22.402 1.00 57.16 92 THR A CA 1
ATOM 771 C C . THR A 1 92 ? 17.874 -5.723 -22.412 1.00 57.16 92 THR A C 1
ATOM 773 O O . THR A 1 92 ? 18.239 -6.646 -23.139 1.00 57.16 92 THR A O 1
ATOM 776 N N . ALA A 1 93 ? 18.738 -5.078 -21.619 1.00 61.00 93 ALA A N 1
ATOM 777 C CA . ALA A 1 93 ? 20.187 -5.300 -21.638 1.00 61.00 93 ALA A CA 1
ATOM 778 C C . ALA A 1 93 ? 20.625 -6.600 -20.939 1.00 61.00 93 ALA A C 1
ATOM 780 O O . ALA A 1 93 ? 21.742 -7.084 -21.155 1.00 61.00 93 ALA A O 1
ATOM 781 N N . GLU A 1 94 ? 19.788 -7.148 -20.061 1.00 60.19 94 GLU A N 1
ATOM 782 C CA . GLU A 1 94 ? 19.992 -8.464 -19.450 1.00 60.19 94 GLU A CA 1
ATOM 783 C C . GLU A 1 94 ? 19.478 -9.587 -20.362 1.00 60.19 94 GLU A C 1
ATOM 785 O O . GLU A 1 94 ? 20.163 -10.591 -20.551 1.00 60.19 94 GLU A O 1
ATOM 790 N N . TYR A 1 95 ? 18.341 -9.365 -21.028 1.00 63.28 95 TYR A N 1
ATOM 791 C CA . TYR A 1 95 ? 17.793 -10.285 -22.029 1.00 63.28 95 TYR A CA 1
ATOM 792 C C . TYR A 1 95 ? 18.740 -10.499 -23.215 1.00 63.28 95 TYR A C 1
ATOM 794 O O . TYR A 1 95 ? 18.983 -11.641 -23.605 1.00 63.28 95 TYR A O 1
ATOM 802 N N . GLU A 1 96 ? 19.332 -9.419 -23.737 1.00 62.97 96 GLU A N 1
ATOM 803 C CA . GLU A 1 96 ? 20.318 -9.483 -24.824 1.00 62.97 96 GLU A CA 1
ATOM 804 C C . GLU A 1 96 ? 21.591 -10.236 -24.398 1.00 62.97 96 GLU A C 1
ATOM 806 O O . GLU A 1 96 ? 22.129 -11.036 -25.163 1.00 62.97 96 GLU A O 1
ATOM 811 N N . ARG A 1 97 ? 22.041 -10.055 -23.145 1.00 66.50 97 ARG A N 1
ATOM 812 C CA . ARG A 1 97 ? 23.205 -10.767 -22.585 1.00 66.50 97 ARG A CA 1
ATOM 813 C C . ARG A 1 97 ? 22.979 -12.267 -22.440 1.00 66.50 97 ARG A C 1
ATOM 815 O O . ARG A 1 97 ? 23.920 -13.034 -22.616 1.00 66.50 97 ARG A O 1
ATOM 822 N N . ASN A 1 98 ? 21.753 -12.673 -22.130 1.00 70.12 98 ASN A N 1
ATOM 823 C CA . ASN A 1 98 ? 21.401 -14.074 -21.931 1.00 70.12 98 ASN A CA 1
ATOM 824 C C . ASN A 1 98 ? 21.049 -14.799 -23.244 1.00 70.12 98 ASN A C 1
ATOM 826 O O . ASN A 1 98 ? 20.653 -15.960 -23.215 1.00 70.12 98 ASN A O 1
ATOM 830 N N . GLY A 1 99 ? 21.192 -14.135 -24.399 1.00 64.44 99 GLY A N 1
ATOM 831 C CA . GLY A 1 99 ? 20.965 -14.744 -25.711 1.00 64.44 99 GLY A CA 1
ATOM 832 C C . GLY A 1 99 ? 19.502 -15.094 -25.991 1.00 64.44 99 GLY A C 1
ATOM 833 O O . GLY A 1 99 ? 19.218 -15.803 -26.957 1.00 64.44 99 GLY A O 1
ATOM 834 N N . TYR A 1 100 ? 18.565 -14.601 -25.176 1.00 62.72 100 TYR A N 1
ATOM 835 C CA . TYR A 1 100 ? 17.145 -14.798 -25.417 1.00 62.72 100 TYR A CA 1
ATOM 836 C C . TYR A 1 100 ? 16.727 -13.938 -26.612 1.00 62.72 100 TYR A C 1
ATOM 838 O O . TYR A 1 100 ? 16.598 -12.718 -26.510 1.00 62.72 100 TYR A O 1
ATOM 846 N N . GLN A 1 101 ? 16.501 -14.577 -27.762 1.00 57.88 101 GLN A N 1
ATOM 847 C CA . GLN A 1 101 ? 15.840 -13.968 -28.919 1.00 57.88 101 GLN A CA 1
ATOM 848 C C . GLN A 1 101 ? 14.342 -13.822 -28.622 1.00 57.88 101 GLN A C 1
ATOM 850 O O . GLN A 1 101 ? 13.502 -14.526 -29.172 1.00 57.88 101 GLN A O 1
ATOM 855 N N . TRP A 1 102 ? 14.010 -12.941 -27.685 1.00 47.94 102 TRP A N 1
ATOM 856 C CA . TRP A 1 102 ? 12.637 -12.645 -27.288 1.00 47.94 102 TRP A CA 1
ATOM 857 C C . TRP A 1 102 ? 12.185 -11.326 -27.946 1.00 47.94 102 TRP A C 1
ATOM 859 O O . TRP A 1 102 ? 13.016 -10.475 -28.274 1.00 47.94 102 TRP A O 1
ATOM 869 N N . PRO A 1 103 ? 10.903 -11.181 -28.310 1.00 55.88 103 PRO A N 1
ATOM 870 C CA . PRO A 1 103 ? 10.522 -10.565 -29.563 1.00 55.88 103 PRO A CA 1
ATOM 871 C C . PRO A 1 103 ? 10.530 -9.033 -29.455 1.00 55.88 103 PRO A C 1
ATOM 873 O O . PRO A 1 103 ? 9.921 -8.451 -28.565 1.00 55.88 103 PRO A O 1
ATOM 876 N N . TYR A 1 104 ? 11.206 -8.344 -30.380 1.00 55.56 104 TYR A N 1
ATOM 877 C CA . TYR A 1 104 ? 10.557 -7.524 -31.415 1.00 55.56 104 TYR A CA 1
ATOM 878 C C . TYR A 1 104 ? 11.480 -6.476 -32.072 1.00 55.56 104 TYR A C 1
ATOM 880 O O . TYR A 1 104 ? 12.286 -5.801 -31.444 1.00 55.56 104 TYR A O 1
ATOM 888 N N . THR A 1 105 ? 11.230 -6.329 -33.376 1.00 58.66 105 THR A N 1
ATOM 889 C CA . THR A 1 105 ? 11.513 -5.249 -34.339 1.00 58.66 105 THR A CA 1
ATOM 890 C C . THR A 1 105 ? 11.871 -3.848 -33.803 1.00 58.66 105 THR A C 1
ATOM 892 O O . THR A 1 105 ? 11.308 -3.366 -32.822 1.00 58.66 105 THR A O 1
ATOM 895 N N . HIS A 1 106 ? 12.705 -3.133 -34.580 1.00 49.53 106 HIS A N 1
ATOM 896 C CA . HIS A 1 106 ? 13.261 -1.777 -34.373 1.00 49.53 106 HIS A CA 1
ATOM 897 C C . HIS A 1 106 ? 12.328 -0.686 -33.785 1.00 49.53 106 HIS A C 1
ATOM 899 O O . HIS A 1 106 ? 12.830 0.289 -33.234 1.00 49.53 106 HIS A O 1
ATOM 905 N N . LEU A 1 107 ? 10.999 -0.823 -33.855 1.00 49.72 107 LEU A N 1
ATOM 906 C CA . LEU A 1 107 ? 10.014 0.136 -33.323 1.00 49.72 107 LEU A CA 1
ATOM 907 C C . LEU A 1 107 ? 9.907 0.131 -31.787 1.00 49.72 107 LEU A C 1
ATOM 909 O O . LEU A 1 107 ? 9.808 1.20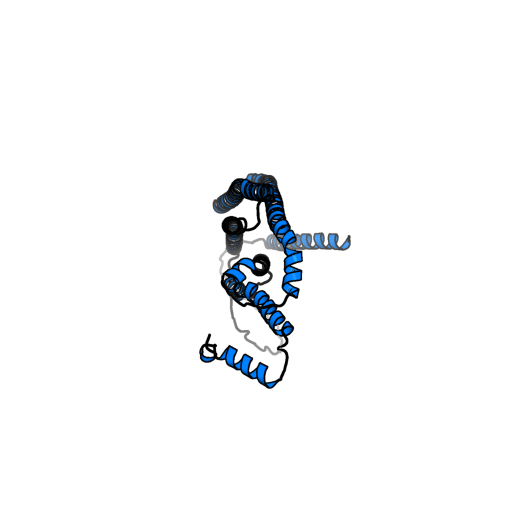0 -31.186 1.00 49.72 107 LEU A O 1
ATOM 913 N N . ASN A 1 108 ? 10.018 -1.034 -31.135 1.00 52.41 108 ASN A N 1
ATOM 914 C CA . ASN A 1 108 ? 10.125 -1.082 -29.669 1.00 52.41 108 ASN A CA 1
ATOM 915 C C . ASN A 1 108 ? 11.458 -0.492 -29.204 1.00 52.41 108 ASN A C 1
ATOM 917 O O . ASN A 1 108 ? 11.504 0.164 -28.172 1.00 52.41 108 ASN A O 1
ATOM 921 N N . LEU A 1 109 ? 12.511 -0.623 -30.017 1.00 51.84 109 LEU A N 1
ATOM 922 C CA . LEU A 1 109 ? 13.820 -0.016 -29.781 1.00 51.84 109 LEU A CA 1
ATOM 923 C C . LEU A 1 109 ? 13.769 1.523 -29.834 1.00 51.84 109 LEU A C 1
ATOM 925 O O . LEU A 1 109 ? 14.508 2.179 -29.109 1.00 51.84 109 LEU A O 1
ATOM 929 N N . VAL A 1 110 ? 12.883 2.108 -30.651 1.00 54.88 110 VAL A N 1
ATOM 930 C CA . VAL A 1 110 ? 12.628 3.562 -30.688 1.00 54.88 110 VAL A CA 1
ATOM 931 C C . VAL A 1 110 ? 11.846 4.013 -29.451 1.00 54.88 110 VAL A C 1
ATOM 933 O O . VAL A 1 110 ? 12.217 5.008 -28.829 1.00 54.88 110 VAL A O 1
ATOM 936 N N . CYS A 1 111 ? 10.834 3.250 -29.026 1.00 50.59 111 CYS A N 1
ATOM 937 C CA . CYS A 1 111 ? 10.092 3.546 -27.798 1.00 50.59 111 CYS A CA 1
ATOM 938 C C . CYS A 1 111 ? 10.976 3.402 -26.538 1.00 50.59 111 CYS A C 1
ATOM 940 O O . CYS A 1 111 ? 10.894 4.227 -25.629 1.00 50.59 111 CYS A O 1
ATOM 942 N N . LEU A 1 112 ? 11.891 2.424 -26.517 1.00 48.09 112 LEU A N 1
ATOM 943 C CA . LEU A 1 112 ? 12.872 2.228 -25.444 1.00 48.09 112 LEU A CA 1
ATOM 944 C C . LEU A 1 112 ? 13.994 3.280 -25.458 1.00 48.09 112 LEU A C 1
ATOM 946 O O . LEU A 1 112 ? 14.404 3.753 -24.400 1.00 48.09 112 LEU A O 1
ATOM 950 N N . LYS A 1 113 ? 14.473 3.699 -26.640 1.00 53.03 113 LYS A N 1
ATOM 951 C CA . LYS A 1 113 ? 15.477 4.774 -26.766 1.00 53.03 113 LYS A CA 1
ATOM 952 C C . LYS A 1 113 ? 14.925 6.140 -26.354 1.00 53.03 113 LYS A C 1
ATOM 954 O O . LYS A 1 113 ? 15.666 6.925 -25.771 1.00 53.03 113 LYS A O 1
ATOM 959 N N . CYS A 1 114 ? 13.632 6.399 -26.561 1.00 53.19 114 CYS A N 1
ATOM 960 C CA . CYS A 1 114 ? 12.950 7.544 -25.947 1.00 53.19 114 CYS A CA 1
ATOM 961 C C . CYS A 1 114 ? 12.730 7.369 -24.430 1.00 53.19 114 CYS A C 1
ATOM 963 O O . CYS A 1 114 ? 12.678 8.362 -23.706 1.00 53.19 114 CYS A O 1
ATOM 965 N N . GLY A 1 115 ? 12.638 6.129 -23.937 1.00 45.34 115 GLY A N 1
ATOM 966 C CA . GLY A 1 115 ? 12.416 5.798 -22.525 1.00 45.34 115 GLY A CA 1
ATOM 967 C C . GLY A 1 115 ? 13.664 5.816 -21.630 1.00 45.34 115 GLY A C 1
ATOM 968 O O . GLY A 1 115 ? 13.532 6.037 -20.433 1.00 45.34 115 GLY A O 1
ATOM 969 N N . GLY A 1 116 ? 14.877 5.653 -22.164 1.00 47.16 116 GLY A N 1
ATOM 970 C CA . GLY A 1 116 ? 16.134 5.658 -21.388 1.00 47.16 116 GLY A CA 1
ATOM 971 C C . GLY A 1 116 ? 16.321 6.850 -20.425 1.00 47.16 116 GLY A C 1
ATOM 972 O O . GLY A 1 116 ? 16.553 6.629 -19.233 1.00 47.16 116 GLY A O 1
ATOM 973 N N . PRO A 1 117 ? 16.161 8.114 -20.871 1.00 53.94 117 PRO A N 1
ATOM 974 C CA . PRO A 1 117 ? 16.192 9.266 -19.966 1.00 53.94 117 PRO A CA 1
ATOM 975 C C . PRO A 1 117 ? 14.952 9.350 -19.059 1.00 53.94 117 PRO A C 1
ATOM 977 O O . PRO A 1 117 ? 15.017 9.964 -17.996 1.00 53.94 117 PRO A O 1
ATOM 980 N N . PHE A 1 118 ? 13.841 8.707 -19.434 1.00 50.78 118 PHE A N 1
ATOM 981 C CA . PHE A 1 118 ? 12.637 8.595 -18.608 1.00 50.78 118 PHE A CA 1
ATOM 982 C C . PHE A 1 118 ? 12.852 7.614 -17.444 1.00 50.78 118 PHE A C 1
ATOM 984 O O . PHE A 1 118 ? 12.446 7.915 -16.334 1.00 50.78 118 PHE A O 1
ATOM 991 N N . ILE A 1 119 ? 13.580 6.508 -17.635 1.00 51.38 119 ILE A N 1
ATOM 992 C CA . ILE A 1 119 ? 13.873 5.491 -16.604 1.00 51.38 119 ILE A CA 1
ATOM 993 C C . ILE A 1 119 ? 14.715 6.064 -15.447 1.00 51.38 119 ILE A C 1
ATOM 995 O O . ILE A 1 119 ? 14.394 5.838 -14.280 1.00 51.38 119 ILE A O 1
ATOM 999 N N . PHE A 1 120 ? 15.731 6.884 -15.742 1.00 54.62 120 PHE A N 1
ATOM 1000 C CA . PHE A 1 120 ? 16.521 7.581 -14.710 1.00 54.62 120 PHE A CA 1
ATOM 1001 C C . PHE A 1 120 ? 15.715 8.652 -13.986 1.00 54.62 120 PHE A C 1
ATOM 1003 O O . PHE A 1 120 ? 15.782 8.769 -12.759 1.00 54.62 120 PHE A O 1
ATOM 1010 N N . LYS A 1 121 ? 14.889 9.387 -14.741 1.00 61.97 121 LYS A N 1
ATOM 1011 C CA . LYS A 1 121 ? 13.894 10.284 -14.157 1.00 61.97 121 LYS A CA 1
ATOM 1012 C C . LYS A 1 121 ? 12.947 9.509 -13.247 1.00 61.97 121 LYS A C 1
ATOM 1014 O O . LYS A 1 121 ? 12.640 10.002 -12.170 1.00 61.97 121 LYS A O 1
ATOM 1019 N N . ASN A 1 122 ? 12.543 8.299 -13.621 1.00 68.44 122 ASN A N 1
ATOM 1020 C CA . ASN A 1 122 ? 11.563 7.508 -12.888 1.00 68.44 122 ASN A CA 1
ATOM 1021 C C . ASN A 1 122 ? 12.111 6.972 -11.571 1.00 68.44 122 ASN A C 1
ATOM 1023 O O . ASN A 1 122 ? 11.380 7.012 -10.592 1.00 68.44 122 ASN A O 1
ATOM 1027 N N . GLY A 1 123 ? 13.379 6.552 -11.504 1.00 78.19 123 GLY A N 1
ATOM 1028 C CA . GLY A 1 123 ? 13.993 6.121 -10.244 1.00 78.19 123 GLY A CA 1
ATOM 1029 C C . GLY A 1 123 ? 13.995 7.242 -9.201 1.00 78.19 123 GLY A C 1
ATOM 1030 O O . GLY A 1 123 ? 13.427 7.097 -8.120 1.00 78.19 123 GLY A O 1
ATOM 1031 N N . ILE A 1 124 ? 14.552 8.404 -9.557 1.00 83.31 124 ILE A N 1
ATOM 1032 C CA . ILE A 1 124 ? 14.574 9.582 -8.676 1.00 83.31 124 ILE A CA 1
ATOM 1033 C C . ILE A 1 124 ? 13.149 10.053 -8.359 1.00 83.31 124 ILE A C 1
ATOM 1035 O O . ILE A 1 124 ? 12.827 10.280 -7.196 1.00 83.31 124 ILE A O 1
ATOM 1039 N N . THR A 1 125 ? 12.276 10.149 -9.369 1.00 82.38 125 THR A N 1
ATOM 1040 C CA . THR A 1 125 ? 10.868 10.553 -9.191 1.00 82.38 125 THR A CA 1
ATOM 1041 C C . THR A 1 125 ? 10.141 9.615 -8.235 1.00 82.38 125 THR A C 1
ATOM 1043 O O . THR A 1 125 ? 9.407 10.074 -7.367 1.00 82.38 125 THR A O 1
ATOM 1046 N N . TRP A 1 126 ? 10.376 8.309 -8.334 1.00 83.44 126 TRP A N 1
ATOM 1047 C CA . TRP A 1 126 ? 9.760 7.318 -7.464 1.00 83.44 126 TRP A CA 1
ATOM 1048 C C . TRP A 1 126 ? 10.231 7.450 -6.015 1.00 83.44 126 TRP A C 1
ATOM 1050 O O . TRP A 1 126 ? 9.404 7.418 -5.105 1.00 83.44 126 TRP A O 1
ATOM 1060 N N . TRP A 1 127 ? 11.528 7.676 -5.782 1.00 88.25 127 TRP A N 1
ATOM 1061 C CA . TRP A 1 127 ? 12.049 7.926 -4.433 1.00 88.25 127 TRP A CA 1
ATOM 1062 C C . TRP A 1 127 ? 11.580 9.265 -3.859 1.00 88.25 127 TRP A C 1
ATOM 1064 O O . TRP A 1 127 ? 11.304 9.344 -2.664 1.00 88.25 127 TRP A O 1
ATOM 1074 N N . ILE A 1 128 ? 11.408 10.292 -4.697 1.00 88.25 128 ILE A N 1
ATOM 1075 C CA . ILE A 1 128 ? 10.780 11.559 -4.301 1.00 88.25 128 ILE A CA 1
ATOM 1076 C C . ILE A 1 128 ? 9.317 11.331 -3.906 1.00 88.25 128 ILE A C 1
ATOM 1078 O O . ILE A 1 128 ? 8.900 11.787 -2.845 1.00 88.25 128 ILE A O 1
ATOM 1082 N N . ILE A 1 129 ? 8.542 10.586 -4.703 1.00 84.44 129 ILE A N 1
ATOM 1083 C CA . ILE A 1 129 ? 7.154 10.226 -4.369 1.00 84.44 129 ILE A CA 1
ATOM 1084 C C . ILE A 1 129 ? 7.112 9.433 -3.059 1.00 84.44 129 ILE A C 1
ATOM 1086 O O . ILE A 1 129 ? 6.277 9.711 -2.203 1.00 84.44 129 ILE A O 1
ATOM 1090 N N . ALA A 1 130 ? 8.028 8.482 -2.870 1.00 85.44 130 ALA A N 1
ATOM 1091 C CA . ALA A 1 130 ? 8.135 7.712 -1.637 1.00 85.44 130 ALA A CA 1
ATOM 1092 C C . ALA A 1 130 ? 8.449 8.602 -0.425 1.00 85.44 130 ALA A C 1
ATOM 1094 O O . ALA A 1 130 ? 7.834 8.436 0.626 1.00 85.44 130 ALA A O 1
ATOM 1095 N N . LEU A 1 131 ? 9.360 9.568 -0.577 1.00 88.69 131 LEU A N 1
ATOM 1096 C CA . LEU A 1 131 ? 9.707 10.531 0.465 1.00 88.69 131 LEU A CA 1
ATOM 1097 C C . LEU A 1 131 ? 8.507 11.421 0.819 1.00 88.69 131 LEU A C 1
ATOM 1099 O O . LEU A 1 131 ? 8.170 11.551 1.993 1.00 88.69 131 LEU A O 1
ATOM 1103 N N . ILE A 1 132 ? 7.823 11.980 -0.184 1.00 87.06 132 ILE A N 1
ATOM 1104 C CA . ILE A 1 132 ? 6.616 12.796 0.015 1.00 87.06 132 ILE A CA 1
ATOM 1105 C C . ILE A 1 132 ? 5.526 11.970 0.703 1.00 87.06 132 ILE A C 1
ATOM 1107 O O . ILE A 1 132 ? 4.945 12.421 1.688 1.00 87.06 132 ILE A O 1
ATOM 1111 N N . SER A 1 133 ? 5.282 10.744 0.235 1.00 84.88 133 SER A N 1
ATOM 1112 C CA . SER A 1 133 ? 4.317 9.833 0.852 1.00 84.88 133 SER A CA 1
ATOM 1113 C C . SER A 1 133 ? 4.660 9.570 2.319 1.00 84.88 133 SER A C 1
ATOM 1115 O O . SER A 1 133 ? 3.766 9.605 3.158 1.00 84.88 133 SER A O 1
ATOM 1117 N N . GLN A 1 134 ? 5.936 9.357 2.651 1.00 88.44 134 GLN A N 1
ATOM 1118 C CA . GLN A 1 134 ? 6.380 9.126 4.027 1.00 88.44 134 GLN A CA 1
ATOM 1119 C C . GLN A 1 134 ? 6.162 10.355 4.920 1.00 88.44 134 GLN A C 1
ATOM 1121 O O . GLN A 1 134 ? 5.723 10.212 6.064 1.00 88.44 134 GLN A O 1
ATOM 1126 N N . VAL A 1 135 ? 6.424 11.561 4.403 1.00 87.69 135 VAL A N 1
ATOM 1127 C CA . VAL A 1 135 ? 6.143 12.819 5.113 1.00 87.69 135 VAL A CA 1
ATOM 1128 C C . VAL A 1 135 ? 4.644 12.947 5.390 1.00 87.69 135 VAL A C 1
ATOM 1130 O O . VAL A 1 135 ? 4.255 13.198 6.529 1.00 87.69 135 VAL A O 1
ATOM 1133 N N . VAL A 1 136 ? 3.797 12.715 4.382 1.00 86.69 136 VAL A N 1
ATOM 1134 C CA . VAL A 1 136 ? 2.333 12.788 4.525 1.00 86.69 136 VAL A CA 1
ATOM 1135 C C . VAL A 1 136 ? 1.822 11.763 5.542 1.00 86.69 136 VAL A C 1
ATOM 1137 O O . VAL A 1 136 ? 1.042 12.124 6.422 1.00 86.69 136 VAL A O 1
ATOM 1140 N N . CYS A 1 137 ? 2.298 10.514 5.482 1.00 84.12 137 CYS A N 1
ATOM 1141 C CA . CYS A 1 137 ? 1.958 9.480 6.464 1.00 84.12 137 CYS A CA 1
ATOM 1142 C C . CYS A 1 137 ? 2.384 9.870 7.888 1.00 84.12 137 CYS A C 1
ATOM 1144 O O . CYS A 1 137 ? 1.613 9.698 8.827 1.00 84.12 137 CYS A O 1
ATOM 1146 N N . SER A 1 138 ? 3.570 10.461 8.052 1.00 84.44 138 SER A N 1
ATOM 1147 C CA . SER A 1 138 ? 4.056 10.897 9.367 1.00 84.44 138 SER A CA 1
ATOM 1148 C C . SER A 1 138 ? 3.213 12.042 9.940 1.00 84.44 138 SER A C 1
ATOM 1150 O O . SER A 1 138 ? 2.850 12.020 11.115 1.00 84.44 138 SER A O 1
ATOM 1152 N N . ILE A 1 139 ? 2.841 13.025 9.110 1.00 88.44 139 ILE A N 1
ATOM 1153 C CA . ILE A 1 139 ? 1.944 14.122 9.509 1.00 88.44 139 ILE A CA 1
ATOM 1154 C C . ILE A 1 139 ? 0.571 13.576 9.915 1.00 88.44 139 ILE A C 1
ATOM 1156 O O . ILE A 1 139 ? -0.012 14.034 10.901 1.00 88.44 139 ILE A O 1
ATOM 1160 N N . TYR A 1 140 ? 0.056 12.594 9.175 1.00 88.25 140 TYR A N 1
ATOM 1161 C CA . TYR A 1 140 ? -1.214 11.943 9.477 1.00 88.25 140 TYR A CA 1
ATOM 1162 C C . TYR A 1 140 ? -1.186 11.225 10.834 1.00 88.25 140 TYR A C 1
ATOM 1164 O O . TYR A 1 140 ? -2.066 11.469 11.660 1.00 88.25 140 TYR A O 1
ATOM 1172 N N . ASP A 1 141 ? -0.151 10.427 11.109 1.00 86.62 141 ASP A N 1
ATOM 1173 C CA . ASP A 1 141 ? 0.004 9.725 12.390 1.00 86.62 141 ASP A CA 1
ATOM 1174 C C . ASP A 1 141 ? 0.118 10.709 13.568 1.00 86.62 141 ASP A C 1
ATOM 1176 O O . ASP A 1 141 ? -0.550 10.534 14.590 1.00 86.62 141 ASP A O 1
ATOM 1180 N N . ILE A 1 142 ? 0.877 11.803 13.410 1.00 87.44 142 ILE A N 1
ATOM 1181 C CA . ILE A 1 142 ? 0.962 12.880 14.414 1.00 87.44 142 ILE A CA 1
ATOM 1182 C C . ILE A 1 142 ? -0.407 13.536 14.631 1.00 87.44 142 ILE A C 1
ATOM 1184 O O . ILE A 1 142 ? -0.813 13.770 15.772 1.00 87.44 142 ILE A O 1
ATOM 1188 N N . SER A 1 143 ? -1.144 13.807 13.553 1.00 90.75 143 SER A N 1
ATOM 1189 C CA . SER A 1 143 ? -2.474 14.423 13.622 1.00 90.75 143 SER A CA 1
ATOM 1190 C C . SER A 1 143 ? -3.468 13.527 14.359 1.00 90.75 143 SER A C 1
ATOM 1192 O O . SER A 1 143 ? -4.200 14.000 15.230 1.00 90.75 143 SER A O 1
ATOM 1194 N N . ILE A 1 144 ? -3.455 12.222 14.072 1.00 85.88 144 ILE A N 1
ATOM 1195 C CA . ILE A 1 144 ? -4.253 11.227 14.794 1.00 85.88 144 ILE A CA 1
ATOM 1196 C C . ILE A 1 144 ? -3.855 11.173 16.261 1.00 85.88 144 ILE A C 1
ATOM 1198 O O . ILE A 1 144 ? -4.734 11.159 17.118 1.00 85.88 144 ILE A O 1
ATOM 1202 N N . MET A 1 145 ? -2.559 11.162 16.567 1.00 86.94 145 MET A N 1
ATOM 1203 C CA . MET A 1 145 ? -2.076 11.135 17.945 1.00 86.94 145 MET A CA 1
ATOM 1204 C C . MET A 1 145 ? -2.579 12.354 18.730 1.00 86.94 145 MET A C 1
ATOM 1206 O O . MET A 1 145 ? -3.087 12.197 19.839 1.00 86.94 145 MET A O 1
ATOM 1210 N N . ILE A 1 146 ? -2.523 13.557 18.147 1.00 88.06 146 ILE A N 1
ATOM 1211 C CA . ILE A 1 146 ? -3.057 14.783 18.765 1.00 88.06 146 ILE A CA 1
ATOM 1212 C C . ILE A 1 146 ? -4.578 14.688 18.944 1.00 88.06 146 ILE A C 1
ATOM 1214 O O . ILE A 1 146 ? -5.094 15.001 20.020 1.00 88.06 146 ILE A O 1
ATOM 1218 N N . ALA A 1 147 ? -5.304 14.236 17.919 1.00 87.19 147 ALA A N 1
ATOM 1219 C CA . ALA A 1 147 ? -6.759 14.118 17.958 1.00 87.19 147 ALA A CA 1
ATOM 1220 C C . ALA A 1 147 ? -7.233 13.080 18.987 1.00 87.19 147 ALA A C 1
ATOM 1222 O O . ALA A 1 147 ? -8.171 13.348 19.741 1.00 87.19 147 ALA A O 1
ATOM 1223 N N . LEU A 1 148 ? -6.573 11.922 19.065 1.00 81.38 148 LEU A N 1
ATOM 1224 C CA . LEU A 1 148 ? -6.830 10.903 20.082 1.00 81.38 148 LEU A CA 1
ATOM 1225 C C . LEU A 1 148 ? -6.483 11.425 21.468 1.00 81.38 148 LEU A C 1
ATOM 1227 O O . LEU A 1 148 ? -7.271 11.236 22.390 1.00 81.38 148 LEU A O 1
ATOM 1231 N N . LYS A 1 149 ? -5.363 12.142 21.617 1.00 85.12 149 LYS A N 1
ATOM 1232 C CA . LYS A 1 149 ? -4.995 12.730 22.903 1.00 85.12 149 LYS A CA 1
ATOM 1233 C C . LYS A 1 149 ? -6.090 13.686 23.388 1.00 85.12 149 LYS A C 1
ATOM 1235 O O . LYS A 1 149 ? -6.584 13.544 24.498 1.00 85.12 149 LYS A O 1
ATOM 1240 N N . LYS A 1 150 ? -6.544 14.597 22.528 1.00 86.75 150 LYS A N 1
ATOM 1241 C CA . LYS A 1 150 ? -7.563 15.590 22.890 1.00 86.75 150 LYS A CA 1
ATOM 1242 C C . LYS A 1 150 ? -8.948 14.974 23.116 1.00 86.75 150 LYS A C 1
ATOM 1244 O O . LYS A 1 150 ? -9.590 15.234 24.118 1.00 86.75 150 LYS A O 1
ATOM 1249 N N . SER A 1 151 ? -9.430 14.142 22.196 1.00 80.50 151 SER A N 1
ATOM 1250 C CA . SER A 1 151 ? -10.810 13.634 22.256 1.00 80.50 151 SER A CA 1
ATOM 1251 C C . SER A 1 151 ? -11.008 12.475 23.232 1.00 80.50 151 SER A C 1
ATOM 1253 O O . SER A 1 151 ? -12.104 12.301 23.772 1.00 80.50 151 SER A O 1
ATOM 1255 N N . LEU A 1 152 ? -9.971 11.657 23.428 1.00 74.25 152 LEU A N 1
ATOM 1256 C CA . LEU A 1 152 ? -10.074 10.404 24.161 1.00 74.25 152 LEU A CA 1
ATOM 1257 C C . LEU A 1 152 ? -9.632 10.573 25.611 1.00 74.25 152 LEU A C 1
ATOM 1259 O O . LEU A 1 152 ? -10.253 9.954 26.466 1.00 74.25 152 LEU A O 1
ATOM 1263 N N . PHE A 1 153 ? -8.625 11.395 25.933 1.00 74.06 153 PHE A N 1
ATOM 1264 C CA . PHE A 1 153 ? -8.260 11.612 27.341 1.00 74.06 153 PHE A CA 1
ATOM 1265 C C . PHE A 1 153 ? -9.301 12.440 28.091 1.00 74.06 153 PHE A C 1
ATOM 1267 O O . PHE A 1 153 ? -9.702 11.996 29.164 1.00 74.06 153 PHE A O 1
ATOM 1274 N N . ASP A 1 154 ? -9.837 13.503 27.484 1.00 81.19 154 ASP A N 1
ATOM 1275 C CA . ASP A 1 154 ? -10.891 14.323 28.102 1.00 81.19 154 ASP A CA 1
ATOM 1276 C C . ASP A 1 154 ? -12.116 13.473 28.483 1.00 81.19 154 ASP A C 1
ATOM 1278 O O . ASP A 1 154 ? -12.679 13.613 29.565 1.00 81.19 154 ASP A O 1
ATOM 1282 N N . LYS A 1 155 ? -12.502 12.521 27.619 1.00 75.75 155 LYS A N 1
ATOM 1283 C CA . LYS A 1 155 ? -13.614 11.598 27.895 1.00 75.75 155 LYS A CA 1
ATOM 1284 C C . LYS A 1 155 ? -13.228 10.453 28.828 1.00 75.75 155 LYS A C 1
ATOM 1286 O O . LYS A 1 155 ? -14.061 10.005 29.611 1.00 75.75 155 LYS A O 1
ATOM 1291 N N . LEU A 1 156 ? -12.002 9.933 28.742 1.00 65.88 156 LEU A N 1
ATOM 1292 C CA . LEU A 1 156 ? -11.580 8.798 29.569 1.00 65.88 156 LEU A CA 1
ATOM 1293 C C . LEU A 1 156 ? -11.423 9.198 31.037 1.00 65.88 156 LEU A C 1
ATOM 1295 O O . LEU A 1 156 ? -11.724 8.391 31.913 1.00 65.88 156 LEU A O 1
ATOM 1299 N N . GLU A 1 157 ? -11.007 10.433 31.314 1.00 77.44 157 GLU A N 1
ATOM 1300 C CA . GLU A 1 157 ? -10.956 10.953 32.680 1.00 77.44 157 GLU A CA 1
ATOM 1301 C C . GLU A 1 157 ? -12.341 10.908 33.342 1.00 77.44 157 GLU A C 1
ATOM 1303 O O . GLU A 1 157 ? -12.463 10.513 34.500 1.00 77.44 157 GLU A O 1
ATOM 1308 N N . THR A 1 158 ? -13.403 11.144 32.566 1.00 78.50 158 THR A N 1
ATOM 1309 C CA . THR A 1 158 ? -14.790 11.015 33.030 1.00 78.50 158 THR A CA 1
ATOM 1310 C C . THR A 1 158 ? -15.218 9.558 33.281 1.00 78.50 158 THR A C 1
ATOM 1312 O O . THR A 1 158 ? -16.062 9.305 34.138 1.00 78.50 158 THR A O 1
ATOM 1315 N N . PHE A 1 159 ? -14.644 8.576 32.570 1.00 67.94 159 PHE A N 1
ATOM 1316 C CA . PHE A 1 159 ? -14.996 7.147 32.692 1.00 67.94 159 PHE A CA 1
ATOM 1317 C C . PHE A 1 159 ? -14.133 6.352 33.683 1.00 67.94 159 PHE A C 1
ATOM 1319 O O . PHE A 1 159 ? -14.519 5.242 34.068 1.00 67.94 159 PHE A O 1
ATOM 1326 N N . LYS A 1 160 ? -13.006 6.917 34.136 1.00 70.06 160 LYS A N 1
ATOM 1327 C CA . LYS A 1 160 ? -12.043 6.282 35.055 1.00 70.06 160 LYS A CA 1
ATOM 1328 C C . LYS A 1 160 ? -12.683 5.764 36.351 1.00 70.06 160 LYS A C 1
ATOM 1330 O O . LYS A 1 160 ? -12.182 4.824 36.953 1.00 70.06 160 LYS A O 1
ATOM 1335 N N . TYR A 1 161 ? -13.821 6.327 36.756 1.00 73.06 161 TYR A N 1
ATOM 1336 C CA . TYR A 1 161 ? -14.523 5.929 37.976 1.00 73.06 161 TYR A CA 1
ATOM 1337 C C . TYR A 1 161 ? -15.437 4.697 37.847 1.00 73.06 161 TYR A C 1
ATOM 1339 O O . TYR A 1 161 ? -15.938 4.235 38.870 1.00 73.06 161 TYR A O 1
ATOM 1347 N N . LYS A 1 162 ? -15.707 4.163 36.639 1.00 69.00 162 LYS A N 1
ATOM 1348 C CA . LYS A 1 162 ? -16.812 3.189 36.474 1.00 69.00 162 LYS A CA 1
ATOM 1349 C C . LYS A 1 162 ? -16.597 2.007 35.520 1.00 69.00 162 LYS A C 1
ATOM 1351 O O . LYS A 1 162 ? -17.523 1.211 35.383 1.00 69.00 162 LYS A O 1
ATOM 1356 N N . SER A 1 163 ? -15.455 1.848 34.841 1.00 55.28 163 SER A N 1
ATOM 1357 C CA . SER A 1 163 ? -15.352 0.853 33.753 1.00 55.28 163 SER A CA 1
ATOM 1358 C C . SER A 1 163 ? -14.231 -0.185 33.881 1.00 55.28 163 SER A C 1
ATOM 1360 O O . SER A 1 163 ? -13.149 0.083 34.382 1.00 55.28 163 SER A O 1
ATOM 1362 N N . ASN A 1 164 ? -14.542 -1.389 33.395 1.00 66.94 164 ASN A N 1
ATOM 1363 C CA . ASN A 1 164 ? -13.762 -2.624 33.447 1.00 66.94 164 ASN A CA 1
ATOM 1364 C C . ASN A 1 164 ? -12.376 -2.564 32.759 1.00 66.94 164 ASN A C 1
ATOM 1366 O O . ASN A 1 164 ? -12.228 -2.006 31.672 1.00 66.94 164 ASN A O 1
ATOM 1370 N N . SER A 1 165 ? -11.425 -3.332 33.310 1.00 80.31 165 SER A N 1
ATOM 1371 C CA . SER A 1 165 ? -10.014 -3.521 32.896 1.00 80.31 165 SER A CA 1
ATOM 1372 C C . SER A 1 165 ? -9.732 -3.723 31.392 1.00 80.31 165 SER A C 1
ATOM 1374 O O . SER A 1 165 ? -8.621 -3.458 30.933 1.00 80.31 165 SER A O 1
ATOM 1376 N N . PHE A 1 166 ? -10.688 -4.216 30.599 1.00 77.75 166 PHE A N 1
ATOM 1377 C CA . PHE A 1 166 ? -10.430 -4.557 29.195 1.00 77.75 166 PHE A CA 1
ATOM 1378 C C . PHE A 1 166 ? -10.332 -3.332 28.272 1.00 77.75 166 PHE A C 1
ATOM 1380 O O . PHE A 1 166 ? -9.460 -3.308 27.408 1.00 77.75 166 PHE A O 1
ATOM 1387 N N . LEU A 1 167 ? -11.194 -2.318 28.441 1.00 76.25 167 LEU A N 1
ATOM 1388 C CA . LEU A 1 167 ? -11.172 -1.127 27.577 1.00 76.25 167 LEU A CA 1
ATOM 1389 C C . LEU A 1 167 ? -9.867 -0.342 27.773 1.00 76.25 167 LEU A C 1
ATOM 1391 O O . LEU A 1 167 ? -9.281 0.135 26.806 1.00 76.25 167 LEU A O 1
ATOM 1395 N N . GLU A 1 168 ? -9.388 -0.267 29.015 1.00 81.19 168 GLU A N 1
ATOM 1396 C CA . GLU A 1 168 ? -8.111 0.367 29.348 1.00 81.19 168 GLU A CA 1
ATOM 1397 C C . GLU A 1 168 ? -6.935 -0.362 28.695 1.00 81.19 168 GLU A C 1
ATOM 1399 O O . GLU A 1 168 ? -6.098 0.278 28.062 1.00 81.19 168 GLU A O 1
ATOM 1404 N N . LYS A 1 169 ? -6.918 -1.701 28.752 1.00 83.25 169 LYS A N 1
ATOM 1405 C CA . LYS A 1 169 ? -5.908 -2.519 28.064 1.00 83.25 169 LYS A CA 1
ATOM 1406 C C . LYS A 1 169 ? -5.969 -2.351 26.546 1.00 83.25 169 LYS A C 1
ATOM 1408 O O . LYS A 1 169 ? -4.932 -2.204 25.911 1.00 83.25 169 LYS A O 1
ATOM 1413 N N . PHE A 1 170 ? -7.165 -2.333 25.957 1.00 79.62 170 PHE A N 1
ATOM 1414 C CA . PHE A 1 170 ? -7.328 -2.111 24.518 1.00 79.62 170 PHE A CA 1
ATOM 1415 C C . PHE A 1 170 ? -6.839 -0.720 24.101 1.00 79.62 170 PHE A C 1
ATOM 1417 O O . PHE A 1 170 ? -6.093 -0.596 23.135 1.00 79.62 170 PHE A O 1
ATOM 1424 N N . LYS A 1 171 ? -7.180 0.319 24.872 1.00 81.31 171 LYS A N 1
ATOM 1425 C CA . LYS A 1 171 ? -6.674 1.678 24.659 1.00 81.31 171 LYS A CA 1
ATOM 1426 C C . LYS A 1 171 ? -5.148 1.717 24.709 1.00 81.31 171 LYS A C 1
ATOM 1428 O O . LYS A 1 171 ? -4.542 2.286 23.809 1.00 81.31 171 LYS A O 1
ATOM 1433 N N . GLN A 1 172 ? -4.547 1.102 25.728 1.00 84.31 172 GLN A N 1
ATOM 1434 C CA . GLN A 1 172 ? -3.092 1.018 25.858 1.00 84.31 172 GLN A CA 1
ATOM 1435 C C . GLN A 1 172 ? -2.456 0.328 24.646 1.00 84.31 172 GLN A C 1
ATOM 1437 O O . GLN A 1 172 ? -1.449 0.810 24.141 1.00 84.31 172 GLN A O 1
ATOM 1442 N N . ILE A 1 173 ? -3.061 -0.749 24.136 1.00 81.94 173 ILE A N 1
ATOM 1443 C CA . ILE A 1 173 ? -2.584 -1.455 22.936 1.00 81.94 173 ILE A CA 1
ATOM 1444 C C . ILE A 1 173 ? -2.678 -0.557 21.693 1.00 81.94 173 ILE A C 1
ATOM 1446 O O . ILE A 1 173 ? -1.704 -0.440 20.950 1.00 81.94 173 ILE A O 1
ATOM 1450 N N . SER A 1 174 ? -3.806 0.127 21.485 1.00 84.38 174 SER A N 1
ATOM 1451 C CA . SER A 1 174 ? -3.984 1.034 20.343 1.00 84.38 174 SER A CA 1
ATOM 1452 C C . SER A 1 174 ? -3.071 2.264 20.399 1.00 84.38 174 SER A C 1
ATOM 1454 O O . SER A 1 174 ? -2.626 2.740 19.354 1.00 84.38 174 SER A O 1
ATOM 1456 N N . GLU A 1 175 ? -2.780 2.777 21.596 1.00 83.62 175 GLU A N 1
ATOM 1457 C CA . GLU A 1 175 ? -1.830 3.872 21.820 1.00 83.62 175 GLU A CA 1
ATOM 1458 C C . GLU A 1 175 ? -0.392 3.410 21.563 1.00 83.62 175 GLU A C 1
ATOM 1460 O O . GLU A 1 175 ? 0.326 4.038 20.783 1.00 83.62 175 GLU A O 1
ATOM 1465 N N . LEU A 1 176 ? -0.011 2.251 22.112 1.00 85.81 176 LEU A N 1
ATOM 1466 C CA . LEU A 1 176 ? 1.281 1.617 21.859 1.00 85.81 176 LEU A CA 1
ATOM 1467 C C . LEU A 1 176 ? 1.501 1.384 20.358 1.00 85.81 176 LEU A C 1
ATOM 1469 O O . LEU A 1 176 ? 2.590 1.650 19.863 1.00 85.81 176 LEU A O 1
ATOM 1473 N N . ARG A 1 177 ? 0.475 0.956 19.610 1.00 86.62 177 ARG A N 1
ATOM 1474 C CA . ARG A 1 177 ? 0.560 0.771 18.153 1.00 86.62 177 ARG A CA 1
ATOM 1475 C C . ARG A 1 177 ? 0.930 2.064 17.432 1.00 86.62 177 ARG A C 1
ATOM 1477 O O . ARG A 1 177 ? 1.799 2.031 16.570 1.00 86.62 177 ARG A O 1
ATOM 1484 N N . ILE A 1 178 ? 0.258 3.171 17.753 1.00 87.69 178 ILE A N 1
ATOM 1485 C CA . ILE A 1 178 ? 0.515 4.468 17.104 1.00 87.69 178 ILE A CA 1
ATOM 1486 C C . ILE A 1 178 ? 1.926 4.956 17.449 1.00 87.69 178 ILE A C 1
ATOM 1488 O O . ILE A 1 178 ? 2.632 5.470 16.589 1.00 87.69 178 ILE A O 1
ATOM 1492 N N . ILE A 1 179 ? 2.382 4.730 18.684 1.00 87.31 179 ILE A N 1
ATOM 1493 C CA . ILE A 1 179 ? 3.757 5.048 19.089 1.00 87.31 179 ILE A CA 1
ATOM 1494 C C . ILE A 1 179 ? 4.764 4.183 18.318 1.00 87.31 179 ILE A C 1
ATOM 1496 O O . ILE A 1 179 ? 5.737 4.706 17.780 1.00 87.31 179 ILE A O 1
ATOM 1500 N N . ILE A 1 180 ? 4.525 2.873 18.207 1.00 87.69 180 ILE A N 1
ATOM 1501 C CA . ILE A 1 180 ? 5.389 1.957 17.453 1.00 87.69 180 ILE A CA 1
ATOM 1502 C C . ILE A 1 180 ? 5.411 2.330 15.963 1.00 87.69 180 ILE A C 1
ATOM 1504 O O . ILE A 1 180 ? 6.492 2.364 15.377 1.00 87.69 180 ILE A O 1
ATOM 1508 N N . SER A 1 181 ? 4.267 2.651 15.343 1.00 88.50 181 SER A N 1
ATOM 1509 C CA . SER A 1 181 ? 4.220 3.058 13.930 1.00 88.50 181 SER A CA 1
ATOM 1510 C C . SER A 1 181 ? 4.961 4.371 13.688 1.00 88.50 181 SER A C 1
ATOM 1512 O O . SER A 1 181 ? 5.639 4.501 12.668 1.00 88.50 181 SER A O 1
ATOM 1514 N N . LEU A 1 182 ? 4.917 5.301 14.646 1.00 89.44 182 LEU A N 1
ATOM 1515 C CA . LEU A 1 182 ? 5.677 6.547 14.606 1.00 89.44 182 LEU A CA 1
ATOM 1516 C C . LEU A 1 182 ? 7.190 6.300 14.733 1.00 89.44 182 LEU A C 1
ATOM 1518 O O . LEU A 1 182 ? 7.959 6.841 13.942 1.00 89.44 182 LEU A O 1
ATOM 1522 N N . ILE A 1 183 ? 7.623 5.448 15.674 1.00 89.75 183 ILE A N 1
ATOM 1523 C CA . ILE A 1 183 ? 9.041 5.080 15.854 1.00 89.75 183 ILE A CA 1
ATOM 1524 C C . ILE A 1 183 ? 9.581 4.405 14.594 1.00 89.75 183 ILE A C 1
ATOM 1526 O O . ILE A 1 183 ? 10.646 4.774 14.103 1.00 89.75 183 ILE A O 1
ATOM 1530 N N . ILE A 1 184 ? 8.838 3.441 14.048 1.00 88.81 184 ILE A N 1
ATOM 1531 C CA . ILE A 1 184 ? 9.203 2.760 12.805 1.00 88.81 184 ILE A CA 1
ATOM 1532 C C . ILE A 1 184 ? 9.273 3.776 11.661 1.00 88.81 184 ILE A C 1
ATOM 1534 O O . ILE A 1 184 ? 10.268 3.824 10.947 1.00 88.81 184 ILE A O 1
ATOM 1538 N N . SER A 1 185 ? 8.276 4.648 11.512 1.00 88.12 185 SER A N 1
ATOM 1539 C CA . SER A 1 185 ? 8.284 5.676 10.464 1.00 88.12 185 SER A CA 1
ATOM 1540 C C . SER A 1 185 ? 9.483 6.615 10.575 1.00 88.12 185 SER A C 1
ATOM 1542 O O . SER A 1 185 ? 10.085 6.948 9.556 1.00 88.12 185 SER A O 1
ATOM 1544 N N . PHE A 1 186 ? 9.865 6.997 11.795 1.00 90.12 186 PHE A N 1
ATOM 1545 C CA . PHE A 1 186 ? 11.031 7.837 12.053 1.00 90.12 186 PHE A CA 1
ATOM 1546 C C . PHE A 1 186 ? 12.348 7.114 11.748 1.00 90.12 186 PHE A C 1
ATOM 1548 O O . PHE A 1 186 ? 13.227 7.688 11.115 1.00 90.12 186 PHE A O 1
ATOM 1555 N N . LEU A 1 187 ? 12.470 5.839 12.128 1.00 91.69 187 LEU A N 1
ATOM 1556 C CA . LEU A 1 187 ? 13.662 5.026 11.870 1.00 91.69 187 LEU A CA 1
ATOM 1557 C C . LEU A 1 187 ? 13.883 4.778 10.370 1.00 91.69 187 LEU A C 1
ATOM 1559 O O . LEU A 1 187 ? 15.021 4.712 9.912 1.00 91.69 187 LEU A O 1
ATOM 1563 N N . PHE A 1 188 ? 12.802 4.687 9.597 1.00 88.25 188 PHE A N 1
ATOM 1564 C CA . PHE A 1 188 ? 12.847 4.478 8.149 1.00 88.25 188 PHE A CA 1
ATOM 1565 C C . PHE A 1 188 ? 12.924 5.764 7.327 1.00 88.25 188 PHE A C 1
ATOM 1567 O O . PHE A 1 188 ? 13.245 5.713 6.140 1.00 88.25 188 PHE A O 1
ATOM 1574 N N . PHE A 1 189 ? 12.674 6.918 7.942 1.00 89.25 189 PHE A N 1
ATOM 1575 C CA . PHE A 1 189 ? 12.686 8.214 7.269 1.00 89.25 189 PHE A CA 1
ATOM 1576 C C . PHE A 1 189 ? 14.029 8.591 6.612 1.00 89.25 189 PHE A C 1
ATOM 1578 O O . PHE A 1 189 ? 14.006 9.107 5.492 1.00 89.25 189 PHE A O 1
ATOM 1585 N N . PRO A 1 190 ? 15.206 8.312 7.213 1.00 91.94 190 PRO A N 1
ATOM 1586 C CA . PRO A 1 190 ? 16.489 8.610 6.577 1.00 91.94 190 PRO A CA 1
ATOM 1587 C C . PRO A 1 190 ? 16.714 7.817 5.287 1.00 91.94 190 PRO A C 1
ATOM 1589 O O . PRO A 1 190 ? 17.484 8.240 4.427 1.00 91.94 190 PRO A O 1
ATOM 1592 N N . TRP A 1 191 ? 16.047 6.672 5.124 1.00 89.44 191 TRP A N 1
ATOM 1593 C CA . TRP A 1 191 ? 16.378 5.739 4.058 1.00 89.44 191 TRP A CA 1
ATOM 1594 C C . TRP A 1 191 ? 16.040 6.265 2.652 1.00 89.44 191 TRP A C 1
ATOM 1596 O O . TRP A 1 191 ? 16.942 6.288 1.811 1.00 89.44 191 TRP A O 1
ATOM 1606 N N . PRO A 1 192 ? 14.817 6.759 2.355 1.00 89.38 192 PRO A N 1
ATOM 1607 C CA . PRO A 1 192 ? 14.541 7.410 1.073 1.00 89.38 192 PRO A CA 1
ATOM 1608 C C . PRO A 1 192 ? 15.462 8.604 0.791 1.00 89.38 192 PRO A C 1
ATOM 1610 O O . PRO A 1 192 ? 15.825 8.819 -0.360 1.00 89.38 192 PRO A O 1
ATOM 1613 N N . ILE A 1 193 ? 15.884 9.348 1.822 1.00 91.88 193 ILE A N 1
ATOM 1614 C CA . ILE A 1 193 ? 16.807 10.484 1.669 1.00 91.88 193 ILE A CA 1
ATOM 1615 C C . ILE A 1 193 ? 18.178 9.997 1.198 1.00 91.88 193 ILE A C 1
ATOM 1617 O O . ILE A 1 193 ? 18.715 10.533 0.229 1.00 91.88 193 ILE A O 1
ATOM 1621 N N . VAL A 1 194 ? 18.721 8.954 1.837 1.00 92.06 194 VAL A N 1
ATOM 1622 C CA . VAL A 1 194 ? 19.987 8.329 1.427 1.00 92.06 194 VAL A CA 1
ATOM 1623 C C . VAL A 1 194 ? 19.891 7.809 -0.006 1.00 92.06 194 VAL A C 1
ATOM 1625 O O . VAL A 1 194 ? 20.820 8.018 -0.780 1.00 92.06 194 VAL A O 1
ATOM 1628 N N . GLN A 1 195 ? 18.761 7.208 -0.393 1.00 90.12 195 GLN A N 1
ATOM 1629 C CA . GLN A 1 195 ? 18.544 6.756 -1.769 1.00 90.12 195 GLN A CA 1
ATOM 1630 C C . GLN A 1 195 ? 18.534 7.929 -2.751 1.00 90.12 195 GLN A C 1
ATOM 1632 O O . GLN A 1 195 ? 19.323 7.928 -3.691 1.00 90.12 195 GLN A O 1
ATOM 1637 N N . VAL A 1 196 ? 17.721 8.967 -2.524 1.00 90.75 196 VAL A N 1
ATOM 1638 C CA . VAL A 1 196 ? 17.699 10.162 -3.389 1.00 90.75 196 VAL A CA 1
ATOM 1639 C C . VAL A 1 196 ? 19.099 10.768 -3.514 1.00 90.75 196 VAL A C 1
ATOM 1641 O O . VAL A 1 196 ? 19.539 11.050 -4.626 1.00 90.75 196 VAL A O 1
ATOM 1644 N N . HIS A 1 197 ? 19.827 10.907 -2.403 1.00 91.69 197 HIS A N 1
ATOM 1645 C CA . HIS A 1 197 ? 21.194 11.425 -2.406 1.00 91.69 197 HIS A CA 1
ATOM 1646 C C . HIS A 1 197 ? 22.154 10.535 -3.210 1.00 91.69 197 HIS A C 1
ATOM 1648 O O . HIS A 1 197 ? 22.925 11.034 -4.029 1.00 91.69 197 HIS A O 1
ATOM 1654 N N . TYR A 1 198 ? 22.065 9.214 -3.037 1.00 90.25 198 TYR A N 1
ATOM 1655 C CA . TYR A 1 198 ? 22.840 8.240 -3.802 1.00 90.25 198 TYR A CA 1
ATOM 1656 C C . TYR A 1 198 ? 22.571 8.349 -5.309 1.00 90.25 198 TYR A C 1
ATOM 1658 O O . TYR A 1 198 ? 23.516 8.397 -6.096 1.00 90.25 198 TYR A O 1
ATOM 1666 N N . TYR A 1 199 ? 21.301 8.453 -5.719 1.00 86.50 199 TYR A N 1
ATOM 1667 C CA . TYR A 1 199 ? 20.933 8.636 -7.125 1.00 86.50 199 TYR A CA 1
ATOM 1668 C C . TYR A 1 199 ? 21.443 9.967 -7.687 1.00 86.50 199 TYR A C 1
ATOM 1670 O O . TYR A 1 199 ? 21.986 9.974 -8.789 1.00 86.50 199 TYR A O 1
ATOM 1678 N N . LEU A 1 200 ? 21.324 11.069 -6.937 1.00 88.69 200 LEU A N 1
ATOM 1679 C CA . LEU A 1 200 ? 21.805 12.390 -7.361 1.00 88.69 200 LEU A CA 1
ATOM 1680 C C . LEU A 1 200 ? 23.321 12.405 -7.591 1.00 88.69 200 LEU A C 1
ATOM 1682 O O . LEU A 1 200 ? 23.774 12.886 -8.627 1.00 88.69 200 LEU A O 1
ATOM 1686 N N . ASN A 1 201 ? 24.103 11.817 -6.680 1.00 88.94 201 ASN A N 1
ATOM 1687 C CA . ASN A 1 201 ? 25.564 11.757 -6.810 1.00 88.94 201 ASN A CA 1
ATOM 1688 C C . ASN A 1 201 ? 26.018 10.901 -8.002 1.00 88.94 201 ASN A C 1
ATOM 1690 O O . ASN A 1 201 ? 27.112 11.094 -8.533 1.00 88.94 201 ASN A O 1
ATOM 1694 N N . LYS A 1 202 ? 25.185 9.947 -8.428 1.00 84.94 202 LYS A N 1
ATOM 1695 C CA . LYS A 1 202 ? 25.522 8.966 -9.463 1.00 84.94 202 LYS A CA 1
ATOM 1696 C C . LYS A 1 202 ? 24.999 9.335 -10.858 1.00 84.94 202 LYS A C 1
ATOM 1698 O O . LYS A 1 202 ? 25.300 8.617 -11.806 1.00 84.94 202 LYS A O 1
ATOM 1703 N N . ILE A 1 203 ? 24.324 10.484 -11.012 1.00 83.38 203 ILE A N 1
ATOM 1704 C CA . ILE A 1 203 ? 23.896 11.052 -12.311 1.00 83.38 203 ILE A CA 1
ATOM 1705 C C . ILE A 1 203 ? 25.067 11.198 -13.301 1.00 83.38 203 ILE A C 1
ATOM 1707 O O . ILE A 1 203 ? 24.864 11.084 -14.506 1.00 83.38 203 ILE A O 1
ATOM 1711 N N . ASN A 1 204 ? 26.293 11.386 -12.804 1.00 82.19 204 ASN A N 1
ATOM 1712 C CA . ASN A 1 204 ? 27.482 11.590 -13.637 1.00 82.19 204 ASN A CA 1
ATOM 1713 C C . ASN A 1 204 ? 28.226 10.291 -14.018 1.00 82.19 204 ASN A C 1
ATOM 1715 O O . ASN A 1 204 ? 29.224 10.359 -14.732 1.00 82.19 204 ASN A O 1
ATOM 1719 N N . GLN A 1 205 ? 27.795 9.114 -13.540 1.00 78.12 205 GLN A N 1
ATOM 1720 C CA . GLN A 1 205 ? 28.470 7.835 -13.807 1.00 78.12 205 GLN A CA 1
ATOM 1721 C C . GLN A 1 205 ? 27.723 6.975 -14.844 1.00 78.12 205 GLN A C 1
ATOM 1723 O O . GLN A 1 205 ? 26.497 7.041 -14.938 1.00 78.12 205 GLN A O 1
ATOM 1728 N N . PRO A 1 206 ? 28.431 6.125 -15.617 1.00 69.56 206 PRO A N 1
ATOM 1729 C CA . PRO A 1 206 ? 27.80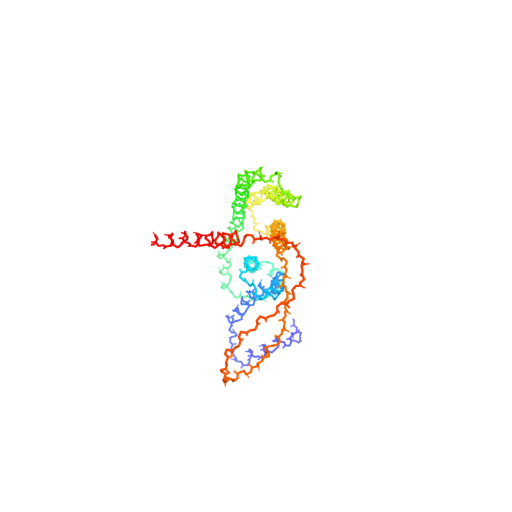9 5.275 -16.629 1.00 69.56 206 PRO A CA 1
ATOM 1730 C C . PRO A 1 206 ? 26.813 4.261 -16.030 1.00 69.56 206 PRO A C 1
ATOM 1732 O O . PRO A 1 206 ? 27.092 3.557 -15.061 1.00 69.56 206 PRO A O 1
ATOM 1735 N N . LEU A 1 207 ? 25.658 4.165 -16.694 1.00 66.19 207 LEU A N 1
ATOM 1736 C CA . LEU A 1 207 ? 24.385 3.516 -16.334 1.00 66.19 207 LEU A CA 1
ATOM 1737 C C . LEU A 1 207 ? 24.414 2.125 -15.661 1.00 66.19 207 LEU A C 1
ATOM 1739 O O . LEU A 1 207 ? 23.481 1.769 -14.944 1.00 66.19 207 LEU A O 1
ATOM 1743 N N . LYS A 1 208 ? 25.429 1.295 -15.925 1.00 63.44 208 LYS A N 1
ATOM 1744 C CA . LYS A 1 208 ? 25.321 -0.172 -15.784 1.00 63.44 208 LYS A CA 1
ATOM 1745 C C . LYS A 1 208 ? 25.379 -0.725 -14.351 1.00 63.44 208 LYS A C 1
ATOM 1747 O O . LYS A 1 208 ? 25.023 -1.880 -14.160 1.00 63.44 208 LYS A O 1
ATOM 1752 N N . VAL A 1 209 ? 25.785 0.057 -13.347 1.00 63.97 209 VAL A N 1
ATOM 1753 C CA . VAL A 1 209 ? 25.974 -0.426 -11.952 1.00 63.97 209 VAL A CA 1
ATOM 1754 C C . VAL A 1 209 ? 24.871 0.072 -10.999 1.00 63.97 209 VAL A C 1
ATOM 1756 O O . VAL A 1 209 ? 25.009 0.002 -9.783 1.00 63.97 209 VAL A O 1
ATOM 1759 N N . LEU A 1 210 ? 23.782 0.658 -11.505 1.00 62.97 210 LEU A N 1
ATOM 1760 C CA . LEU A 1 210 ? 22.770 1.302 -10.650 1.00 62.97 210 LEU A CA 1
ATOM 1761 C C . LEU A 1 210 ? 21.560 0.414 -10.317 1.00 62.97 210 LEU A C 1
ATOM 1763 O O . LEU A 1 210 ? 20.916 0.636 -9.298 1.00 62.97 210 LEU A O 1
ATOM 1767 N N . VAL A 1 211 ? 21.258 -0.583 -11.151 1.00 66.56 211 VAL A N 1
ATOM 1768 C CA . VAL A 1 211 ? 19.959 -1.279 -11.123 1.00 66.56 211 VAL A CA 1
ATOM 1769 C C . VAL A 1 211 ? 19.849 -2.333 -10.012 1.00 66.56 211 VAL A C 1
ATOM 1771 O O . VAL A 1 211 ? 18.757 -2.530 -9.491 1.00 66.56 211 VAL A O 1
ATOM 1774 N N . SER A 1 212 ? 20.940 -2.978 -9.577 1.00 66.44 212 SER A N 1
ATOM 1775 C CA . SER A 1 212 ? 20.810 -4.141 -8.677 1.00 66.44 212 SER A CA 1
ATOM 1776 C C . SER A 1 212 ? 20.495 -3.802 -7.214 1.00 66.44 212 SER A C 1
ATOM 1778 O O . SER A 1 212 ? 19.854 -4.597 -6.535 1.00 66.44 212 SER A O 1
ATOM 1780 N N . HIS A 1 213 ? 20.904 -2.634 -6.706 1.00 69.12 213 HIS A N 1
ATOM 1781 C CA . HIS A 1 213 ? 20.819 -2.351 -5.264 1.00 69.12 213 HIS A CA 1
ATOM 1782 C C . HIS A 1 213 ? 19.453 -1.807 -4.804 1.00 69.12 213 HIS A C 1
ATOM 1784 O O . HIS A 1 213 ? 19.120 -1.861 -3.623 1.00 69.12 213 HIS A O 1
ATOM 1790 N N . SER A 1 214 ? 18.625 -1.294 -5.718 1.00 73.50 214 SER A N 1
ATOM 1791 C CA . SER A 1 214 ? 17.329 -0.689 -5.371 1.00 73.50 214 SER A CA 1
ATOM 1792 C C . SER A 1 214 ? 16.277 -1.708 -4.929 1.00 73.50 214 SER A C 1
ATOM 1794 O O . SER A 1 214 ? 15.414 -1.395 -4.109 1.00 73.50 214 SER A O 1
ATOM 1796 N N . HIS A 1 215 ? 16.363 -2.942 -5.426 1.00 77.44 215 HIS A N 1
ATOM 1797 C CA . HIS A 1 215 ? 15.343 -3.960 -5.194 1.00 77.44 215 HIS A CA 1
ATOM 1798 C C . HIS A 1 215 ? 15.281 -4.435 -3.731 1.00 77.44 215 HIS A C 1
ATOM 1800 O O . HIS A 1 215 ? 14.195 -4.647 -3.187 1.00 77.44 215 HIS A O 1
ATOM 1806 N N . GLU A 1 216 ? 16.431 -4.568 -3.066 1.00 82.44 216 GLU A N 1
ATOM 1807 C CA . GLU A 1 216 ? 16.505 -5.010 -1.664 1.00 82.44 216 GLU A CA 1
ATOM 1808 C C . GLU A 1 216 ? 15.855 -4.000 -0.717 1.00 82.44 216 GLU A C 1
ATOM 1810 O O . GLU A 1 216 ? 15.105 -4.358 0.196 1.00 82.44 216 GLU A O 1
ATOM 1815 N N . VAL A 1 217 ? 16.088 -2.717 -0.985 1.00 83.31 217 VAL A N 1
ATOM 1816 C CA . VAL A 1 217 ? 15.502 -1.624 -0.218 1.00 83.31 217 VAL A CA 1
ATOM 1817 C C . VAL A 1 217 ? 13.985 -1.628 -0.328 1.00 83.31 217 VAL A C 1
ATOM 1819 O O . VAL A 1 217 ? 13.279 -1.503 0.675 1.00 83.31 217 VAL A O 1
ATOM 1822 N N . ASP A 1 218 ? 13.477 -1.762 -1.548 1.00 80.25 218 ASP A N 1
ATOM 1823 C CA . ASP A 1 218 ? 12.044 -1.767 -1.815 1.00 80.25 218 ASP A CA 1
ATOM 1824 C C . ASP A 1 218 ? 11.347 -2.916 -1.101 1.00 80.25 218 ASP A C 1
ATOM 1826 O O . ASP A 1 218 ? 10.241 -2.752 -0.573 1.00 80.25 218 ASP A O 1
ATOM 1830 N N . HIS A 1 219 ? 12.005 -4.074 -1.059 1.00 84.94 219 HIS A N 1
ATOM 1831 C CA . HIS A 1 219 ? 11.529 -5.226 -0.318 1.00 84.94 219 HIS A CA 1
ATOM 1832 C C . HIS A 1 219 ? 11.436 -4.919 1.181 1.00 84.94 219 HIS A C 1
ATOM 1834 O O . HIS A 1 219 ? 10.383 -5.128 1.790 1.00 84.94 219 HIS A O 1
ATOM 1840 N N . PHE A 1 220 ? 12.489 -4.344 1.766 1.00 85.44 220 PHE A N 1
ATOM 1841 C CA . PHE A 1 220 ? 12.510 -3.985 3.182 1.00 85.44 220 PHE A CA 1
ATOM 1842 C C . PHE A 1 220 ? 11.442 -2.939 3.535 1.00 85.44 220 PHE A C 1
ATOM 1844 O O . PHE A 1 220 ? 10.692 -3.114 4.498 1.00 85.44 220 PHE A O 1
ATOM 1851 N N . ARG A 1 221 ? 11.264 -1.911 2.695 1.00 86.44 221 ARG A N 1
ATOM 1852 C CA . ARG A 1 221 ? 10.168 -0.938 2.839 1.00 86.44 221 ARG A CA 1
ATOM 1853 C C . ARG A 1 221 ? 8.798 -1.616 2.781 1.00 86.44 221 ARG A C 1
ATOM 1855 O O . ARG A 1 221 ? 7.905 -1.283 3.557 1.00 86.44 221 ARG A O 1
ATOM 1862 N N . GLY A 1 222 ? 8.626 -2.575 1.872 1.00 84.19 222 GLY A N 1
ATOM 1863 C CA . GLY A 1 222 ? 7.405 -3.369 1.759 1.00 84.19 222 GLY A CA 1
ATOM 1864 C C . GLY A 1 222 ? 7.069 -4.129 3.044 1.00 84.19 222 GLY A C 1
ATOM 1865 O O . GLY A 1 222 ? 5.908 -4.131 3.456 1.00 84.19 222 GLY A O 1
ATOM 1866 N N . ILE A 1 223 ? 8.070 -4.713 3.712 1.00 84.88 223 ILE A N 1
ATOM 1867 C CA . ILE A 1 223 ? 7.897 -5.414 4.997 1.00 84.88 223 ILE A CA 1
ATOM 1868 C C . ILE A 1 223 ? 7.385 -4.453 6.073 1.00 84.88 223 ILE A C 1
ATOM 1870 O O . ILE A 1 223 ? 6.411 -4.758 6.758 1.00 84.88 223 ILE A O 1
ATOM 1874 N N . VAL A 1 224 ? 7.991 -3.271 6.187 1.00 85.75 224 VAL A N 1
ATOM 1875 C CA . VAL A 1 224 ? 7.602 -2.256 7.178 1.00 85.75 224 VAL A CA 1
ATOM 1876 C C . VAL A 1 224 ? 6.170 -1.797 6.991 1.00 85.75 224 VAL A C 1
ATOM 1878 O O . VAL A 1 224 ? 5.382 -1.788 7.935 1.00 85.75 224 VAL A O 1
ATOM 1881 N N . ILE A 1 225 ? 5.819 -1.448 5.755 1.00 83.56 225 ILE A N 1
ATOM 1882 C CA . ILE A 1 225 ? 4.465 -1.025 5.411 1.00 83.56 225 ILE A CA 1
ATOM 1883 C C . ILE A 1 225 ? 3.477 -2.148 5.752 1.00 83.56 225 ILE A C 1
ATOM 1885 O O . ILE A 1 225 ? 2.441 -1.900 6.368 1.00 83.56 225 ILE A O 1
ATOM 1889 N N . SER A 1 226 ? 3.824 -3.396 5.427 1.00 84.50 226 SER A N 1
ATOM 1890 C CA . SER A 1 226 ? 2.998 -4.566 5.747 1.00 84.50 226 SER A CA 1
ATOM 1891 C C . SER A 1 226 ? 2.810 -4.747 7.254 1.00 84.50 226 SER A C 1
ATOM 1893 O O . SER A 1 226 ? 1.706 -5.062 7.699 1.00 84.50 226 SER A O 1
ATOM 1895 N N . PHE A 1 227 ? 3.846 -4.497 8.057 1.00 84.00 227 PHE A N 1
ATOM 1896 C CA . PHE A 1 227 ? 3.762 -4.541 9.516 1.00 84.00 227 PHE A CA 1
ATOM 1897 C C . PHE A 1 227 ? 2.816 -3.466 10.075 1.00 84.00 227 PHE A C 1
ATOM 1899 O O . PHE A 1 227 ? 1.958 -3.775 10.909 1.00 84.00 227 PHE A O 1
ATOM 1906 N N . VAL A 1 228 ? 2.912 -2.225 9.583 1.00 84.25 228 VAL A N 1
ATOM 1907 C CA . VAL A 1 228 ? 2.022 -1.120 9.988 1.00 84.25 228 VAL A CA 1
ATOM 1908 C C . VAL A 1 228 ? 0.564 -1.444 9.645 1.00 84.25 228 VAL A C 1
ATOM 1910 O O . VAL A 1 228 ? -0.313 -1.325 10.504 1.00 84.25 228 VAL A O 1
ATOM 1913 N N . TYR A 1 229 ? 0.301 -1.942 8.433 1.00 83.38 229 TYR A N 1
ATOM 1914 C CA . TYR A 1 229 ? -1.045 -2.359 8.026 1.00 83.38 229 TYR A CA 1
ATOM 1915 C C . TYR A 1 229 ? -1.579 -3.530 8.853 1.00 83.38 229 TYR A C 1
ATOM 1917 O O . TYR A 1 229 ? -2.728 -3.497 9.291 1.00 83.38 229 TYR A O 1
ATOM 1925 N N . THR A 1 230 ? -0.750 -4.542 9.111 1.00 81.62 230 THR A N 1
ATOM 1926 C CA . THR A 1 230 ? -1.144 -5.702 9.925 1.00 81.62 230 THR A CA 1
ATOM 1927 C C . THR A 1 230 ? -1.511 -5.266 11.342 1.00 81.62 230 THR A C 1
ATOM 1929 O O . THR A 1 230 ? -2.537 -5.684 11.876 1.00 81.62 230 THR A O 1
ATOM 1932 N N . SER A 1 231 ? -0.736 -4.353 11.925 1.00 80.25 231 SER A N 1
ATOM 1933 C CA . SER A 1 231 ? -1.010 -3.811 13.258 1.00 80.25 231 SER A CA 1
ATOM 1934 C C . SER A 1 231 ? -2.309 -2.996 13.299 1.00 80.25 231 SER A C 1
ATOM 1936 O O . SER A 1 231 ? -3.078 -3.088 14.254 1.00 80.25 231 SER A O 1
ATOM 1938 N N . MET A 1 232 ? -2.615 -2.232 12.244 1.00 84.38 232 MET A N 1
ATOM 1939 C CA . MET A 1 232 ? -3.907 -1.547 12.111 1.00 84.38 232 MET A CA 1
ATOM 1940 C C . MET A 1 232 ? -5.074 -2.540 12.006 1.00 84.38 232 MET A C 1
ATOM 1942 O O . MET A 1 232 ? -6.123 -2.333 12.615 1.00 84.38 232 MET A O 1
ATOM 1946 N N . TYR A 1 233 ? -4.889 -3.623 11.255 1.00 84.19 233 TYR A N 1
ATOM 1947 C CA . TYR A 1 233 ? -5.902 -4.654 11.058 1.00 84.19 233 TYR A CA 1
ATOM 1948 C C . TYR A 1 233 ? -6.233 -5.414 12.354 1.00 84.19 233 TYR A C 1
ATOM 1950 O O . TYR A 1 233 ? -7.409 -5.647 12.645 1.00 84.19 233 TYR A O 1
ATOM 1958 N N . ILE A 1 234 ? -5.223 -5.730 13.173 1.00 80.44 234 ILE A N 1
ATOM 1959 C CA . ILE A 1 234 ? -5.410 -6.363 14.491 1.00 80.44 234 ILE A CA 1
ATOM 1960 C C . ILE A 1 234 ? -6.332 -5.516 15.377 1.00 80.44 234 ILE A C 1
ATOM 1962 O O . ILE A 1 234 ? -7.280 -6.041 15.963 1.00 80.44 234 ILE A O 1
ATOM 1966 N N . ASP A 1 235 ? -6.133 -4.199 15.411 1.00 80.81 235 ASP A N 1
ATOM 1967 C CA . ASP A 1 235 ? -6.980 -3.292 16.189 1.00 80.81 235 ASP A CA 1
ATOM 1968 C C . ASP A 1 235 ? -8.440 -3.287 15.721 1.00 80.81 235 ASP A C 1
ATOM 1970 O O . ASP A 1 235 ? -9.352 -3.247 16.549 1.00 80.81 235 ASP A O 1
ATOM 1974 N N . GLN A 1 236 ? -8.687 -3.373 14.410 1.00 84.19 236 GLN A N 1
ATOM 1975 C CA . GLN A 1 236 ? -10.051 -3.461 13.877 1.00 84.19 236 GLN A CA 1
ATOM 1976 C C . GLN A 1 236 ? -10.748 -4.751 14.326 1.00 84.19 236 GLN A C 1
ATOM 1978 O O . GLN A 1 236 ? -11.930 -4.731 14.683 1.00 84.19 236 GLN A O 1
ATOM 1983 N N . ILE A 1 237 ? -10.021 -5.872 14.345 1.00 81.44 237 ILE A N 1
ATOM 1984 C CA . ILE A 1 237 ? -10.535 -7.156 14.833 1.00 81.44 237 ILE A CA 1
ATOM 1985 C C . ILE A 1 237 ? -10.847 -7.076 16.331 1.00 81.44 237 ILE A C 1
ATOM 1987 O O . ILE A 1 237 ? -11.936 -7.469 16.756 1.00 81.44 237 ILE A O 1
ATOM 1991 N N . LEU A 1 238 ? -9.925 -6.542 17.130 1.00 79.94 238 LEU A N 1
ATOM 1992 C CA . LEU A 1 238 ? -10.098 -6.405 18.576 1.00 79.94 238 LEU A CA 1
ATOM 1993 C C . LEU A 1 238 ? -11.283 -5.493 18.926 1.00 79.94 238 LEU A C 1
ATOM 1995 O O . LEU A 1 238 ? -12.110 -5.855 19.768 1.00 79.94 238 LEU A O 1
ATOM 1999 N N . LEU A 1 239 ? -11.433 -4.364 18.224 1.00 81.62 239 LEU A N 1
ATOM 2000 C CA . LEU A 1 239 ? -12.573 -3.462 18.394 1.00 81.62 239 LEU A CA 1
ATOM 2001 C C . LEU A 1 239 ? -13.897 -4.166 18.066 1.00 81.62 239 LEU A C 1
ATOM 2003 O O . LEU A 1 239 ? -14.893 -3.996 18.773 1.00 81.62 239 LEU A O 1
ATOM 2007 N N . ARG A 1 240 ? -13.910 -5.005 17.024 1.00 82.69 240 ARG A N 1
ATOM 2008 C CA . ARG A 1 240 ? -15.090 -5.791 16.650 1.00 82.69 240 ARG A CA 1
ATOM 2009 C C . ARG A 1 240 ? -15.495 -6.764 17.756 1.00 82.69 240 ARG A C 1
ATOM 2011 O O . ARG A 1 240 ? -16.675 -6.810 18.109 1.00 82.69 240 ARG A O 1
ATOM 2018 N N . PHE A 1 241 ? -14.545 -7.521 18.303 1.00 82.12 241 PHE A N 1
ATOM 2019 C CA . PHE A 1 241 ? -14.823 -8.448 19.403 1.00 82.12 241 PHE A CA 1
ATOM 2020 C C . PHE A 1 241 ? -15.338 -7.720 20.645 1.00 82.12 241 PHE A C 1
ATOM 2022 O O . PHE A 1 241 ? -16.262 -8.202 21.301 1.00 82.12 241 PHE A O 1
ATOM 2029 N N . TYR A 1 242 ? -14.803 -6.533 20.929 1.00 81.94 242 TYR A N 1
ATOM 2030 C CA . TYR A 1 242 ? -15.257 -5.714 22.045 1.00 81.94 242 TYR A CA 1
ATOM 2031 C C . TYR A 1 242 ? -16.717 -5.263 21.896 1.00 81.94 242 TYR A C 1
ATOM 2033 O O . TYR A 1 242 ? -17.529 -5.485 22.795 1.00 81.94 242 TYR A O 1
ATOM 2041 N N . ILE A 1 243 ? -17.078 -4.692 20.740 1.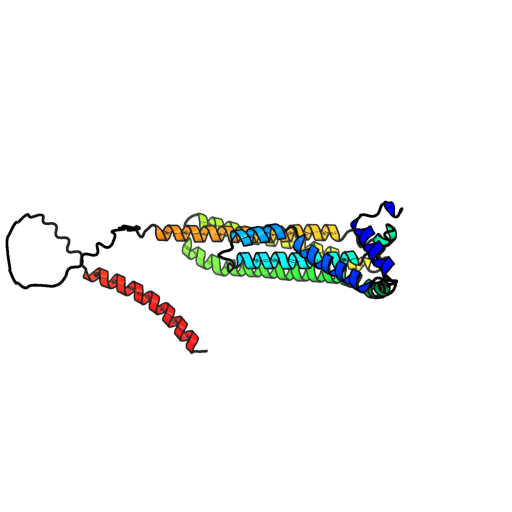00 81.94 243 ILE A N 1
ATOM 2042 C CA . ILE A 1 243 ? -18.453 -4.238 20.470 1.00 81.94 243 ILE A CA 1
ATOM 2043 C C . ILE A 1 243 ? -19.434 -5.413 20.556 1.00 81.94 243 ILE A C 1
ATOM 2045 O O . ILE A 1 243 ? -20.525 -5.274 21.111 1.00 81.94 243 ILE A O 1
ATOM 2049 N N . GLN A 1 244 ? -19.048 -6.580 20.034 1.00 84.12 244 GLN A N 1
ATOM 2050 C CA . GLN A 1 244 ? -19.890 -7.773 20.077 1.00 84.12 244 GLN A CA 1
ATOM 2051 C C . GLN A 1 244 ? -20.108 -8.276 21.512 1.00 84.12 244 GLN A C 1
ATOM 2053 O O . GLN A 1 244 ? -21.241 -8.593 21.867 1.00 84.12 244 GLN A O 1
ATOM 2058 N N . LYS A 1 245 ? -19.061 -8.281 22.347 1.00 82.19 245 LYS A N 1
ATOM 2059 C CA . LYS A 1 245 ? -19.141 -8.682 23.760 1.00 82.19 245 LYS A CA 1
ATOM 2060 C C . LYS A 1 245 ? -20.013 -7.741 24.599 1.00 82.19 245 LYS A C 1
ATOM 2062 O O . LYS A 1 245 ? -20.737 -8.199 25.477 1.00 82.19 245 LYS A O 1
ATOM 2067 N N . ASN A 1 246 ? -19.981 -6.436 24.330 1.00 78.62 246 ASN A N 1
ATOM 2068 C CA . ASN A 1 246 ? -20.852 -5.497 25.042 1.00 78.62 246 ASN A CA 1
ATOM 2069 C C . ASN A 1 246 ? -22.329 -5.705 24.681 1.00 78.62 246 ASN A C 1
ATOM 2071 O O . ASN A 1 246 ? -23.172 -5.709 25.571 1.00 78.62 246 ASN A O 1
ATOM 2075 N N . ARG A 1 247 ? -22.642 -5.977 23.405 1.00 83.38 247 ARG A N 1
ATOM 2076 C CA . ARG A 1 247 ? -24.026 -6.256 22.982 1.00 83.38 247 ARG A CA 1
ATOM 2077 C C . ARG A 1 247 ? -24.626 -7.486 23.661 1.00 83.38 247 ARG A C 1
ATOM 2079 O O . ARG A 1 247 ? -25.813 -7.483 23.956 1.00 83.38 247 ARG A O 1
ATOM 2086 N N . THR A 1 248 ? -23.838 -8.532 23.913 1.00 80.94 248 THR A N 1
ATOM 2087 C CA . THR A 1 248 ? -24.346 -9.734 24.596 1.00 80.94 248 THR A CA 1
ATOM 2088 C C . THR A 1 248 ? -24.658 -9.489 26.069 1.00 80.94 248 THR A C 1
ATOM 2090 O O . THR A 1 248 ? -25.569 -10.115 26.600 1.00 80.94 248 THR A O 1
ATOM 2093 N N . ASN A 1 249 ? -23.952 -8.561 26.720 1.00 73.25 249 ASN A N 1
ATOM 2094 C CA . ASN A 1 249 ? -24.193 -8.240 28.127 1.00 73.25 249 ASN A CA 1
ATOM 2095 C C . ASN A 1 249 ? -25.501 -7.458 28.324 1.00 73.25 249 ASN A C 1
ATOM 2097 O O . ASN A 1 249 ? -26.207 -7.708 29.297 1.00 73.25 249 ASN A O 1
ATOM 2101 N N . ASP A 1 250 ? -25.867 -6.586 27.380 1.00 72.81 250 ASP A N 1
ATOM 2102 C CA . ASP A 1 250 ? -27.128 -5.831 27.449 1.00 72.81 250 ASP A CA 1
ATOM 2103 C C . ASP A 1 250 ? -28.367 -6.716 27.219 1.00 72.81 250 ASP A C 1
ATOM 2105 O O . ASP A 1 250 ? -29.458 -6.412 27.700 1.00 72.81 250 ASP A O 1
ATOM 2109 N N . ILE A 1 251 ? -28.212 -7.846 26.521 1.00 73.75 251 ILE A N 1
ATOM 2110 C CA . ILE A 1 251 ? -29.313 -8.786 26.249 1.00 73.75 251 ILE A CA 1
ATOM 2111 C C . ILE A 1 251 ? -29.586 -9.701 27.463 1.00 73.75 251 ILE A C 1
ATOM 2113 O O . ILE A 1 251 ? -30.671 -10.262 27.576 1.00 73.75 251 ILE A O 1
ATOM 2117 N N . GLY A 1 252 ? -28.659 -9.796 28.425 1.00 61.28 252 GLY A N 1
ATOM 2118 C CA . GLY A 1 252 ? -28.777 -10.659 29.609 1.00 61.28 252 GLY A CA 1
ATOM 2119 C C . GLY A 1 252 ? -29.768 -10.205 30.692 1.00 61.28 252 GLY A C 1
ATOM 2120 O O . GLY A 1 252 ? -29.971 -10.944 31.651 1.00 61.28 252 GLY A O 1
ATOM 2121 N N . LEU A 1 253 ? -30.390 -9.026 30.571 1.00 53.75 253 LEU A N 1
ATOM 2122 C CA . LEU A 1 253 ? -31.359 -8.511 31.559 1.00 53.75 253 LEU A CA 1
ATOM 2123 C C . LEU A 1 253 ? -32.812 -8.502 31.084 1.00 53.75 253 LEU A C 1
ATOM 2125 O O . LEU A 1 253 ? -33.719 -8.345 31.900 1.00 53.75 253 LEU A O 1
ATOM 2129 N N . TYR A 1 254 ? -33.060 -8.756 29.802 1.00 54.88 254 TYR A N 1
ATOM 2130 C CA . TYR A 1 254 ? -34.387 -9.160 29.367 1.00 54.88 254 TYR A CA 1
ATOM 2131 C C . TYR A 1 254 ? -34.389 -10.674 29.364 1.00 54.88 254 TYR A C 1
ATOM 2133 O O . TYR A 1 254 ? -33.972 -11.298 28.392 1.00 54.88 254 TYR A O 1
ATOM 2141 N N . SER A 1 255 ? -34.820 -11.247 30.493 1.00 46.38 255 SER A N 1
ATOM 2142 C CA . SER A 1 255 ? -35.255 -12.639 30.567 1.00 46.38 255 SER A CA 1
ATOM 2143 C C . SER A 1 255 ? -35.956 -12.976 29.252 1.00 46.38 255 SER A C 1
ATOM 2145 O O . SER A 1 255 ? -36.977 -12.345 28.944 1.00 46.38 255 SER A O 1
ATOM 2147 N N . PRO A 1 256 ? -35.415 -13.891 28.428 1.00 49.38 256 PRO A N 1
ATOM 2148 C CA . PRO A 1 256 ? -36.158 -14.371 27.298 1.00 49.38 256 PRO A CA 1
ATOM 2149 C C . PRO A 1 256 ? -37.291 -15.175 27.918 1.00 49.38 256 PRO A C 1
ATOM 2151 O O . PRO A 1 256 ? -37.171 -16.370 28.171 1.00 49.38 256 PRO A O 1
ATOM 2154 N N . CYS A 1 257 ? -38.428 -14.516 28.125 1.00 47.75 257 CYS A N 1
ATOM 2155 C CA . CYS A 1 257 ? -39.719 -15.169 28.145 1.00 47.75 257 CYS A CA 1
ATOM 2156 C C . CYS A 1 257 ? -39.977 -15.698 26.725 1.00 47.75 257 CYS A C 1
ATOM 2158 O O . CYS A 1 257 ? -40.924 -15.326 26.046 1.00 47.75 257 CYS A O 1
ATOM 2160 N N . THR A 1 258 ? -39.113 -16.598 26.257 1.00 45.56 258 THR A N 1
ATOM 2161 C CA . THR A 1 258 ? -39.482 -17.632 25.309 1.00 45.56 258 THR A CA 1
ATOM 2162 C C . THR A 1 258 ? -40.231 -18.688 26.114 1.00 45.56 258 THR A C 1
ATOM 2164 O O . THR A 1 258 ? -39.845 -19.845 26.214 1.00 45.56 258 THR A O 1
ATOM 2167 N N . ARG A 1 259 ? -41.424 -18.301 26.584 1.00 41.44 259 ARG A N 1
ATOM 2168 C CA . ARG A 1 259 ? -42.586 -19.137 26.301 1.00 41.44 259 ARG A CA 1
ATOM 2169 C C . ARG A 1 259 ? -42.803 -19.045 24.792 1.00 41.44 259 ARG A C 1
ATOM 2171 O O . ARG A 1 259 ? -43.696 -18.365 24.304 1.00 41.44 259 ARG A O 1
ATOM 2178 N N . LEU A 1 260 ? -41.950 -19.750 24.051 1.00 45.12 260 LEU A N 1
ATOM 2179 C CA . LEU A 1 260 ? -42.275 -20.241 22.725 1.00 45.12 260 LEU A CA 1
ATOM 2180 C C . LEU A 1 260 ? -43.310 -21.355 22.943 1.00 45.12 260 LEU A C 1
ATOM 2182 O O . LEU A 1 260 ? -43.033 -22.539 22.785 1.00 45.12 260 LEU A O 1
ATOM 2186 N N . LEU A 1 261 ? -44.495 -20.965 23.420 1.00 45.50 261 LEU A N 1
ATOM 2187 C CA . LEU A 1 261 ? -45.679 -21.800 23.384 1.00 45.50 261 LEU A CA 1
ATOM 2188 C C . LEU A 1 261 ? -46.090 -21.843 21.918 1.00 45.50 261 LEU A C 1
ATOM 2190 O O . LEU A 1 261 ? -46.912 -21.056 21.456 1.00 45.50 261 LEU A O 1
ATOM 2194 N N . ILE A 1 262 ? -45.491 -22.779 21.187 1.00 47.75 262 ILE A N 1
ATOM 2195 C CA . ILE A 1 262 ? -46.144 -23.403 20.046 1.00 47.75 262 ILE A CA 1
ATOM 2196 C C . ILE A 1 262 ? -47.331 -24.170 20.641 1.00 47.75 262 ILE A C 1
ATOM 2198 O O . ILE A 1 262 ? -47.266 -25.371 20.879 1.00 47.75 262 ILE A O 1
ATOM 2202 N N . HIS A 1 263 ? -48.403 -23.453 20.967 1.00 44.81 263 HIS A N 1
ATOM 2203 C CA . HIS A 1 263 ? -49.717 -24.060 20.934 1.00 44.81 263 HIS A CA 1
ATOM 2204 C C . HIS A 1 263 ? -50.198 -23.918 19.490 1.00 44.81 263 HIS A C 1
ATOM 2206 O O . HIS A 1 263 ? -50.259 -22.792 18.989 1.00 44.81 263 HIS A O 1
ATOM 2212 N N . PRO A 1 264 ? -50.486 -25.028 18.789 1.00 57.09 264 PRO A N 1
ATOM 2213 C CA . PRO A 1 264 ? -51.159 -24.936 17.507 1.00 57.09 264 PRO A CA 1
ATOM 2214 C C . PRO A 1 264 ? -52.485 -24.187 17.712 1.00 57.09 264 PRO A C 1
ATOM 2216 O O . PRO A 1 264 ? -53.121 -24.357 18.759 1.00 57.09 264 PRO A O 1
ATOM 2219 N N . PRO A 1 265 ? -52.917 -23.352 16.753 1.00 51.75 265 PRO A N 1
ATOM 2220 C CA . PRO A 1 265 ? -54.249 -22.784 16.801 1.00 51.75 265 PRO A CA 1
ATOM 2221 C C . PRO A 1 265 ? -55.241 -23.943 16.699 1.00 51.75 265 PRO A C 1
ATOM 2223 O O . PRO A 1 265 ? -55.457 -24.499 15.623 1.00 51.75 265 PRO A O 1
ATOM 2226 N N . ASN A 1 266 ? -55.839 -24.327 17.827 1.00 42.94 266 ASN A N 1
ATOM 2227 C CA . ASN A 1 266 ? -57.077 -25.084 17.794 1.00 42.94 266 ASN A CA 1
ATOM 2228 C C . ASN A 1 266 ? -58.126 -24.157 17.190 1.00 42.94 266 ASN A C 1
ATOM 2230 O O . ASN A 1 266 ? -58.651 -23.255 17.842 1.00 42.94 266 ASN A O 1
ATOM 2234 N N . LEU A 1 267 ? -58.379 -24.383 15.907 1.00 55.62 267 LEU A N 1
ATOM 2235 C CA . LEU A 1 267 ? -59.501 -23.854 15.163 1.00 55.62 267 LEU A CA 1
ATOM 2236 C C . LEU A 1 267 ? -60.785 -24.478 15.734 1.00 55.62 267 LEU A C 1
ATOM 2238 O O . LEU A 1 267 ? -61.333 -25.424 15.176 1.00 55.62 267 LEU A O 1
ATOM 2242 N N .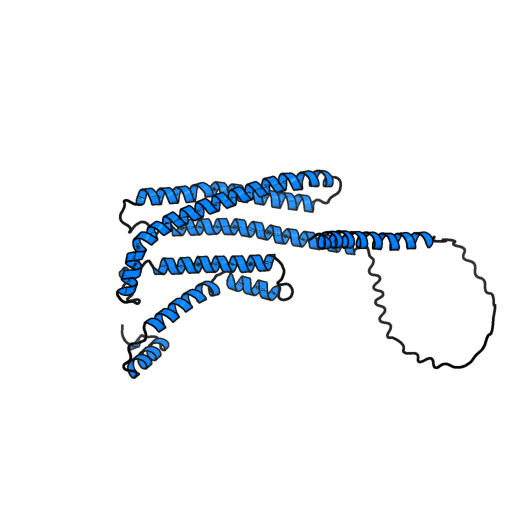 SER A 1 268 ? -61.260 -23.981 16.877 1.00 43.12 268 SER A N 1
ATOM 2243 C CA . SER A 1 268 ? -62.637 -24.223 17.294 1.00 43.12 268 SER A CA 1
ATOM 2244 C C . SER A 1 268 ? -63.526 -23.260 16.520 1.00 43.12 268 SER A C 1
ATOM 2246 O O . SER A 1 268 ? -63.642 -22.079 16.847 1.00 43.12 268 SER A O 1
ATOM 2248 N N . ILE A 1 269 ? -64.122 -23.787 15.457 1.00 50.22 269 ILE A N 1
ATOM 2249 C CA . ILE A 1 269 ? -65.307 -23.230 14.817 1.00 50.22 269 ILE A CA 1
ATOM 2250 C C . ILE A 1 269 ? -66.407 -23.222 15.883 1.00 50.22 269 ILE A C 1
ATOM 2252 O O . ILE A 1 269 ? -67.030 -24.247 16.147 1.00 50.22 269 ILE A O 1
ATOM 2256 N N . THR A 1 270 ? -66.628 -22.077 16.524 1.00 38.25 270 THR A N 1
ATOM 2257 C CA . THR A 1 270 ? -67.837 -21.842 17.315 1.00 38.25 270 THR A CA 1
ATOM 2258 C C . THR A 1 270 ? -68.831 -21.144 16.406 1.00 38.25 270 THR A C 1
ATOM 2260 O O . THR A 1 270 ? -68.807 -19.928 16.223 1.00 38.25 270 THR A O 1
ATOM 2263 N N . SER A 1 271 ? -69.681 -21.950 15.774 1.00 44.88 271 SER A N 1
ATOM 2264 C CA . SER A 1 271 ? -70.904 -21.471 15.153 1.00 44.88 271 SER A CA 1
ATOM 2265 C C . SER A 1 271 ? -71.795 -20.866 16.230 1.00 44.88 271 SER A C 1
ATOM 2267 O O . SER A 1 271 ? -72.110 -21.517 17.228 1.00 44.88 271 SER A O 1
ATOM 2269 N N . ASN A 1 272 ? -72.209 -19.629 15.989 1.00 46.59 272 ASN A N 1
ATOM 2270 C CA . ASN A 1 272 ? -73.321 -18.980 16.660 1.00 46.59 272 ASN A CA 1
ATOM 2271 C C . ASN A 1 272 ? -74.510 -19.938 16.784 1.00 46.59 272 ASN A C 1
ATOM 2273 O O . ASN A 1 272 ? -74.925 -20.520 15.782 1.00 46.59 272 ASN A O 1
ATOM 2277 N N . ASN A 1 273 ? -75.079 -20.054 17.983 1.00 46.72 273 ASN A N 1
ATOM 2278 C CA . ASN A 1 273 ? -76.485 -19.732 18.215 1.00 46.72 273 ASN A CA 1
ATOM 2279 C C . ASN A 1 273 ? -76.867 -19.881 19.693 1.00 46.72 273 ASN A C 1
ATOM 2281 O O . ASN A 1 273 ? -76.274 -20.648 20.446 1.00 46.72 273 ASN A O 1
ATOM 2285 N N . SER A 1 274 ? -77.929 -19.152 20.035 1.00 38.50 274 SER A N 1
ATOM 2286 C CA . SER A 1 274 ? -78.742 -19.189 21.258 1.00 38.50 274 SER A CA 1
ATOM 2287 C C . SER A 1 274 ? -78.161 -18.595 22.550 1.00 38.50 274 SER A C 1
ATOM 2289 O O . SER A 1 274 ? -77.445 -19.227 23.314 1.00 38.50 274 SER A O 1
ATOM 2291 N N . THR A 1 275 ? -78.576 -17.349 22.803 1.00 47.34 275 THR A N 1
ATOM 2292 C CA . THR A 1 275 ? -79.443 -16.977 23.941 1.00 47.34 275 THR A CA 1
ATOM 2293 C C . THR A 1 275 ? -79.330 -17.821 25.214 1.00 47.34 275 THR A C 1
ATOM 2295 O O . THR A 1 275 ? -79.860 -18.924 25.259 1.00 47.34 275 THR A O 1
ATOM 2298 N N . SER A 1 276 ? -78.829 -17.226 26.297 1.00 42.12 276 SER A N 1
ATOM 2299 C CA . SER A 1 276 ? -79.668 -16.789 27.427 1.00 42.12 276 SER A CA 1
ATOM 2300 C C . SER A 1 276 ? -78.800 -16.356 28.606 1.00 42.12 276 SER A C 1
ATOM 2302 O O . SER A 1 276 ? -77.860 -17.044 28.993 1.00 42.12 276 SER A O 1
ATOM 2304 N N . LEU A 1 277 ? -79.182 -15.225 29.193 1.00 53.72 277 LEU A N 1
ATOM 2305 C CA . LEU A 1 277 ? -78.917 -14.860 30.580 1.00 53.72 277 LEU A CA 1
ATOM 2306 C C . LEU A 1 277 ? -79.076 -16.073 31.507 1.00 53.72 277 LEU A C 1
ATOM 2308 O O . LEU A 1 277 ? -80.124 -16.701 31.456 1.00 53.72 277 LEU A O 1
ATOM 2312 N N . ILE A 1 278 ? -78.106 -16.317 32.390 1.00 38.84 278 ILE A N 1
ATOM 2313 C CA . ILE A 1 278 ? -78.335 -16.741 33.779 1.00 38.84 278 ILE A CA 1
ATOM 2314 C C . ILE A 1 278 ? -77.162 -16.210 34.608 1.00 38.84 278 ILE A C 1
ATOM 2316 O O . ILE A 1 278 ? -76.000 -16.580 34.444 1.00 38.84 278 ILE A O 1
ATOM 2320 N N . LEU A 1 279 ? -77.523 -15.285 35.489 1.00 56.47 279 LEU A N 1
ATOM 2321 C CA . LEU A 1 279 ? -76.797 -14.906 36.684 1.00 56.47 279 LEU A CA 1
ATOM 2322 C C . LEU A 1 279 ? -76.706 -16.154 37.575 1.00 56.47 279 LEU A C 1
ATOM 2324 O O . LEU A 1 279 ? -77.746 -16.726 37.894 1.00 56.47 279 LEU A O 1
ATOM 2328 N N . ASN A 1 280 ? -75.517 -16.567 38.014 1.00 37.91 280 ASN A N 1
ATOM 2329 C CA . ASN A 1 280 ? -75.446 -17.423 39.195 1.00 37.91 280 ASN A CA 1
ATOM 2330 C C . ASN A 1 280 ? -74.244 -17.061 40.066 1.00 37.91 280 ASN A C 1
ATOM 2332 O O . ASN A 1 280 ? -73.099 -17.415 39.789 1.00 37.91 280 ASN A O 1
ATOM 2336 N N . ASN A 1 281 ? -74.561 -16.328 41.131 1.00 51.91 281 ASN A N 1
ATOM 2337 C CA . ASN A 1 281 ? -73.792 -16.307 42.361 1.00 51.91 281 ASN A CA 1
ATOM 2338 C C . ASN A 1 281 ? -73.663 -17.742 42.876 1.00 51.91 281 ASN A C 1
ATOM 2340 O O . ASN A 1 281 ? -74.677 -18.414 43.014 1.00 51.91 281 ASN A O 1
ATOM 2344 N N . ASN A 1 282 ? -72.451 -18.175 43.220 1.00 43.44 282 ASN A N 1
ATOM 2345 C CA . ASN A 1 282 ? -72.232 -18.992 44.412 1.00 43.44 282 ASN A CA 1
ATOM 2346 C C . ASN A 1 282 ? -70.745 -19.014 44.792 1.00 43.44 282 ASN A C 1
ATOM 2348 O O . ASN A 1 282 ? -69.925 -19.717 44.213 1.00 43.44 282 ASN A O 1
ATOM 2352 N N . THR A 1 283 ? -70.427 -18.164 45.767 1.00 45.47 283 THR A N 1
ATOM 2353 C CA . THR A 1 283 ? -69.802 -18.527 47.047 1.00 45.47 283 THR A CA 1
ATOM 2354 C C . THR A 1 283 ? -68.974 -19.818 47.107 1.00 45.47 283 THR A C 1
ATOM 2356 O O . THR A 1 283 ? -69.520 -20.911 47.200 1.00 45.47 283 THR A O 1
ATOM 2359 N N . SER A 1 284 ? -67.652 -19.655 47.214 1.00 40.56 284 SER A N 1
ATOM 2360 C CA . SER A 1 284 ? -66.771 -20.358 48.166 1.00 40.56 284 SER A CA 1
ATOM 2361 C C . SER A 1 284 ? -65.400 -19.666 48.104 1.00 40.56 284 SER A C 1
ATOM 2363 O O . SER A 1 284 ? -64.644 -19.834 47.155 1.00 40.56 284 SER A O 1
ATOM 2365 N N . ASN A 1 285 ? -65.186 -18.605 48.880 1.00 46.59 285 ASN A N 1
ATOM 2366 C CA . ASN A 1 285 ? -64.545 -18.665 50.194 1.00 46.59 285 ASN A CA 1
ATOM 2367 C C . ASN A 1 285 ? -63.327 -19.606 50.234 1.00 46.59 285 ASN A C 1
ATOM 2369 O O . ASN A 1 285 ? -63.440 -20.771 50.592 1.00 46.59 285 ASN A O 1
ATOM 2373 N N . ASN A 1 286 ? -62.146 -19.061 49.936 1.00 40.22 286 ASN A N 1
ATOM 2374 C CA . ASN A 1 286 ? -60.988 -19.311 50.785 1.00 40.22 286 ASN A CA 1
ATOM 2375 C C . ASN A 1 286 ? -60.019 -18.128 50.755 1.00 40.22 286 ASN A C 1
ATOM 2377 O O . ASN A 1 286 ? -59.405 -17.796 49.744 1.00 40.22 286 ASN A O 1
ATOM 2381 N N . ASN A 1 287 ? -59.936 -17.502 51.926 1.00 48.41 287 ASN A N 1
ATOM 2382 C CA . ASN A 1 287 ? -58.992 -16.473 52.312 1.00 48.41 287 ASN A CA 1
ATOM 2383 C C . ASN A 1 287 ? -57.546 -16.936 52.096 1.00 48.41 287 ASN A C 1
ATOM 2385 O O . ASN A 1 287 ? -57.077 -17.863 52.751 1.00 48.41 287 ASN A O 1
ATOM 2389 N N . SER A 1 288 ? -56.802 -16.178 51.299 1.00 41.41 288 SER A N 1
ATOM 2390 C CA . SER A 1 288 ? -55.409 -15.877 51.611 1.00 41.41 288 SER A CA 1
ATOM 2391 C C . SER A 1 288 ? -55.154 -14.427 51.226 1.00 41.41 288 SER A C 1
ATOM 2393 O O . SER A 1 288 ? -54.939 -14.082 50.066 1.00 41.41 288 SER A O 1
ATOM 2395 N N . ASN A 1 289 ? -55.277 -13.569 52.237 1.00 47.78 289 ASN A N 1
ATOM 2396 C CA . ASN A 1 289 ? -54.847 -12.183 52.197 1.00 47.78 289 ASN A CA 1
ATOM 2397 C C . ASN A 1 289 ? -53.348 -12.135 51.893 1.00 47.78 289 ASN A C 1
ATOM 2399 O O . ASN A 1 289 ? -52.534 -12.481 52.744 1.00 47.78 289 ASN A O 1
ATOM 2403 N N . ASN A 1 290 ? -52.994 -11.622 50.720 1.00 39.25 290 ASN A N 1
ATOM 2404 C CA . ASN A 1 290 ? -51.783 -10.829 50.571 1.00 39.25 290 ASN A CA 1
ATOM 2405 C C . ASN A 1 290 ? -52.054 -9.705 49.571 1.00 39.25 290 ASN A C 1
ATOM 2407 O O . ASN A 1 290 ? -51.914 -9.850 48.357 1.00 39.25 290 ASN A O 1
ATOM 2411 N N . ASN A 1 291 ? -52.492 -8.578 50.132 1.00 44.31 291 ASN A N 1
ATOM 2412 C CA . ASN A 1 291 ? -52.606 -7.296 49.457 1.00 44.31 291 ASN A CA 1
ATOM 2413 C C . ASN A 1 291 ? -51.218 -6.830 49.011 1.00 44.31 291 ASN A C 1
ATOM 2415 O O . ASN A 1 291 ? -50.498 -6.206 49.781 1.00 44.31 291 ASN A O 1
ATOM 2419 N N . ASN A 1 292 ? -50.892 -7.066 47.746 1.00 43.03 292 ASN A N 1
ATOM 2420 C CA . ASN A 1 292 ? -49.958 -6.229 47.007 1.00 43.03 292 ASN A CA 1
ATOM 2421 C C . ASN A 1 292 ? -50.727 -5.624 45.834 1.00 43.03 292 ASN A C 1
ATOM 2423 O O . ASN A 1 292 ? -50.687 -6.132 44.714 1.00 43.03 292 ASN A O 1
ATOM 2427 N N . ASN A 1 293 ? -51.442 -4.531 46.114 1.00 41.38 293 ASN A N 1
ATOM 2428 C CA . ASN A 1 293 ? -51.878 -3.590 45.087 1.00 41.38 293 ASN A CA 1
ATOM 2429 C C . ASN A 1 293 ? -50.617 -2.984 44.460 1.00 41.38 293 ASN A C 1
ATOM 2431 O O . ASN A 1 293 ? -50.091 -1.971 44.917 1.00 41.38 293 ASN A O 1
ATOM 2435 N N . ILE A 1 294 ? -50.095 -3.663 43.440 1.00 52.38 294 ILE A N 1
ATOM 2436 C CA . ILE A 1 294 ? -49.076 -3.115 42.559 1.00 52.38 294 ILE A CA 1
ATOM 2437 C C . ILE A 1 294 ? -49.787 -2.100 41.676 1.00 52.38 294 ILE A C 1
ATOM 2439 O O . ILE A 1 294 ? -50.640 -2.427 40.856 1.00 52.38 294 ILE A O 1
ATOM 2443 N N . ASP A 1 295 ? -49.435 -0.852 41.929 1.00 53.06 295 ASP A N 1
ATOM 2444 C CA . ASP A 1 295 ? -49.946 0.363 41.324 1.00 53.06 295 ASP A CA 1
ATOM 2445 C C . ASP A 1 295 ? -49.688 0.368 39.801 1.00 53.06 295 ASP A C 1
ATOM 2447 O O . ASP A 1 295 ? -48.634 0.788 39.312 1.00 53.06 295 ASP A O 1
ATOM 2451 N N . ILE A 1 296 ? -50.658 -0.144 39.031 1.00 53.97 296 ILE A N 1
ATOM 2452 C CA . ILE A 1 296 ? -50.643 -0.223 37.554 1.00 53.97 296 ILE A CA 1
ATOM 2453 C C . ILE A 1 296 ? -50.500 1.173 36.911 1.00 53.97 296 ILE A C 1
ATOM 2455 O O . ILE A 1 296 ? -50.045 1.297 35.773 1.00 53.97 296 ILE A O 1
ATOM 2459 N N . SER A 1 297 ? -50.779 2.240 37.663 1.00 53.34 297 SER A N 1
ATOM 2460 C CA . SER A 1 297 ? -50.626 3.632 37.235 1.00 53.34 297 SER A CA 1
ATOM 2461 C C . SER A 1 297 ? -49.165 4.064 36.996 1.00 53.34 297 SER A C 1
ATOM 2463 O O . SER A 1 297 ? -48.921 4.986 36.217 1.00 53.34 297 SER A O 1
ATOM 2465 N N . ARG A 1 298 ? -48.167 3.381 37.585 1.00 49.69 298 ARG A N 1
ATOM 2466 C CA . ARG A 1 298 ? -46.736 3.683 37.357 1.00 49.69 298 ARG A CA 1
ATOM 2467 C C . ARG A 1 298 ? -46.132 2.982 36.140 1.00 49.69 298 ARG A C 1
ATOM 2469 O O . ARG A 1 298 ? -45.127 3.456 35.609 1.00 49.69 298 ARG A O 1
ATOM 2476 N N . LEU A 1 299 ? -46.730 1.886 35.667 1.00 48.91 299 LEU A N 1
ATOM 2477 C CA . LEU A 1 299 ? -46.193 1.130 34.530 1.00 48.91 299 LEU A CA 1
ATOM 2478 C C . LEU A 1 299 ? -46.536 1.786 33.180 1.00 48.91 299 LEU A C 1
ATOM 2480 O O . LEU A 1 299 ? -45.736 1.722 32.248 1.00 48.91 299 LEU A O 1
ATOM 2484 N N . SER A 1 300 ? -47.664 2.499 33.089 1.00 50.00 300 SER A N 1
ATOM 2485 C CA . SER A 1 300 ? -48.030 3.274 31.894 1.00 50.00 300 SER A CA 1
ATOM 2486 C C . SER A 1 300 ? -47.081 4.456 31.643 1.00 50.00 300 SER A C 1
ATOM 2488 O O . SER A 1 300 ? -46.710 4.704 30.497 1.00 50.00 300 SER A O 1
ATOM 2490 N N . TYR A 1 301 ? -46.573 5.113 32.694 1.00 54.16 301 TYR A N 1
ATOM 2491 C CA . TYR A 1 301 ? -45.604 6.215 32.565 1.00 54.16 301 TYR A CA 1
ATOM 2492 C C . TYR A 1 301 ? -44.213 5.766 32.072 1.00 54.16 301 TYR A C 1
ATOM 2494 O O . TYR A 1 301 ? -43.526 6.508 31.364 1.00 54.16 301 TYR A O 1
ATOM 2502 N N . LEU A 1 302 ? -43.790 4.537 32.391 1.00 52.22 302 LEU A N 1
ATOM 2503 C CA . LEU A 1 302 ? -42.510 3.994 31.916 1.00 52.22 302 LEU A CA 1
ATOM 2504 C C . LEU A 1 302 ? -42.575 3.523 30.457 1.00 52.22 302 LEU A C 1
ATOM 2506 O O . LEU A 1 302 ? -41.596 3.669 29.727 1.00 52.22 302 LEU A O 1
ATOM 2510 N N . ILE A 1 303 ? -43.733 3.036 30.002 1.00 51.00 303 ILE A N 1
ATOM 2511 C CA . ILE A 1 303 ? -43.942 2.658 28.595 1.00 51.00 303 ILE A CA 1
ATOM 2512 C C . ILE A 1 303 ? -44.073 3.907 27.708 1.00 51.00 303 ILE A C 1
ATOM 2514 O O . ILE A 1 303 ? -43.592 3.909 26.574 1.00 51.00 303 ILE A O 1
ATOM 2518 N N . GLN A 1 304 ? -44.640 4.999 28.232 1.00 48.72 304 GLN A N 1
ATOM 2519 C CA . GLN A 1 304 ? -44.779 6.247 27.480 1.00 48.72 304 GLN A CA 1
ATOM 2520 C C . GLN A 1 304 ? -43.451 7.022 27.368 1.00 48.72 304 GLN A C 1
ATOM 2522 O O . GLN A 1 304 ? -43.106 7.476 26.278 1.00 48.72 304 GLN A O 1
ATOM 2527 N N . SER A 1 305 ? -42.624 7.059 28.424 1.00 48.50 305 SER A N 1
ATOM 2528 C CA . SER A 1 305 ? -41.324 7.759 28.366 1.00 48.50 305 SER A CA 1
ATOM 2529 C C . SER A 1 305 ? -40.280 7.078 27.464 1.00 48.50 305 SER A C 1
ATOM 2531 O O . SER A 1 305 ? -39.435 7.755 26.878 1.00 48.50 305 SER A O 1
ATOM 2533 N N . GLY A 1 306 ? -40.360 5.755 27.269 1.00 44.47 306 GLY A N 1
ATOM 2534 C CA . GLY A 1 306 ? -39.482 5.028 26.342 1.00 44.47 306 GLY A CA 1
ATOM 2535 C C . GLY A 1 306 ? -39.770 5.302 24.859 1.00 44.47 306 GLY A C 1
ATOM 2536 O O . GLY A 1 306 ? -38.855 5.240 24.031 1.00 44.47 306 GLY A O 1
ATOM 2537 N N . ASN A 1 307 ? -41.016 5.645 24.520 1.00 49.75 307 ASN A N 1
ATOM 2538 C CA . ASN A 1 307 ? -41.422 5.957 23.147 1.00 49.75 307 ASN A CA 1
ATOM 2539 C C . ASN A 1 307 ? -41.203 7.436 22.790 1.00 49.75 307 ASN A C 1
ATOM 2541 O O . ASN A 1 307 ? -40.790 7.723 21.662 1.00 49.75 307 ASN A O 1
ATOM 2545 N N . ASP A 1 308 ? -41.345 8.357 23.747 1.00 50.41 308 ASP A N 1
ATOM 2546 C CA . ASP A 1 308 ? -41.090 9.787 23.512 1.00 50.41 308 ASP A CA 1
ATOM 2547 C C . ASP A 1 308 ? -39.604 10.093 23.245 1.00 50.41 308 ASP A C 1
ATOM 2549 O O . ASP A 1 308 ? -39.273 10.936 22.404 1.00 50.41 308 ASP A O 1
ATOM 2553 N N . ILE A 1 309 ? -38.676 9.346 23.858 1.00 52.66 309 ILE A N 1
ATOM 2554 C CA . ILE A 1 309 ? -37.233 9.541 23.627 1.00 52.66 309 ILE A CA 1
ATOM 2555 C C . ILE A 1 309 ? -36.836 9.120 22.203 1.00 52.66 309 ILE A C 1
ATOM 2557 O O . ILE A 1 309 ? -36.052 9.819 21.555 1.00 52.66 309 ILE A O 1
ATOM 2561 N N . LYS A 1 310 ? -37.412 8.035 21.665 1.00 51.16 310 LYS A N 1
ATOM 2562 C CA . LYS A 1 310 ? -37.148 7.612 20.278 1.00 51.16 310 LYS A CA 1
ATOM 2563 C C . LYS A 1 310 ? -37.775 8.559 19.259 1.00 51.16 310 LYS A C 1
ATOM 2565 O O . LYS A 1 310 ? -37.119 8.864 18.267 1.00 51.16 310 LYS A O 1
ATOM 2570 N N . ALA A 1 311 ? -38.979 9.075 19.508 1.00 51.72 311 ALA A N 1
ATOM 2571 C CA . ALA A 1 311 ? -39.612 10.040 18.610 1.00 51.72 311 ALA A CA 1
ATOM 2572 C C . ALA A 1 311 ? -38.797 11.342 18.488 1.00 51.72 311 ALA A C 1
ATOM 2574 O O . ALA A 1 311 ? -38.634 11.854 17.380 1.00 51.72 311 ALA A O 1
ATOM 2575 N N . SER A 1 312 ? -38.198 11.826 19.587 1.00 54.06 312 SER A N 1
ATOM 2576 C CA . SER A 1 312 ? -37.405 13.068 19.588 1.00 54.06 312 SER A CA 1
ATOM 2577 C C . SER A 1 312 ? -36.172 13.025 18.669 1.00 54.06 312 SER A C 1
ATOM 2579 O O . SER A 1 312 ? -35.854 14.019 18.013 1.00 54.06 312 SER A O 1
ATOM 2581 N N . TYR A 1 313 ? -35.517 11.864 18.545 1.00 53.84 313 TYR A N 1
ATOM 2582 C CA . TYR A 1 313 ? -34.297 11.721 17.742 1.00 53.84 313 TYR A CA 1
ATOM 2583 C C . TYR A 1 313 ? -34.592 11.708 16.234 1.00 53.84 313 TYR A C 1
ATOM 2585 O O . TYR A 1 313 ? -33.853 12.296 15.443 1.00 53.84 313 TYR A O 1
ATOM 2593 N N . TYR A 1 314 ? -35.708 11.093 15.826 1.00 55.81 314 TYR A N 1
ATOM 2594 C CA . TYR A 1 314 ? -36.137 11.109 14.425 1.00 55.81 314 TYR A CA 1
ATOM 2595 C C . TYR A 1 314 ? -36.676 12.480 14.007 1.00 55.81 314 TYR A C 1
ATOM 2597 O O . TYR A 1 314 ? -36.399 12.924 12.894 1.00 55.81 314 TYR A O 1
ATOM 2605 N N . LEU A 1 315 ? -37.368 13.191 14.904 1.00 58.41 315 LEU A N 1
ATOM 2606 C CA . LEU A 1 315 ? -37.910 14.525 14.624 1.00 58.41 315 LEU A CA 1
ATOM 2607 C C . LEU A 1 315 ? -36.810 15.588 14.463 1.00 58.41 315 LEU A C 1
ATOM 2609 O O . LEU A 1 315 ? -36.949 16.482 13.629 1.00 58.41 315 LEU A O 1
ATOM 2613 N N . HIS A 1 316 ? -35.694 15.470 15.194 1.00 65.94 316 HIS A N 1
ATOM 2614 C CA . HIS A 1 316 ? -34.548 16.372 15.041 1.00 65.94 316 HIS A CA 1
ATOM 2615 C C . HIS A 1 316 ? -33.866 16.221 13.668 1.00 65.94 316 HIS A C 1
ATOM 2617 O O . HIS A 1 316 ? -33.625 17.219 12.990 1.00 65.94 316 HIS A O 1
ATOM 2623 N N . ASN A 1 317 ? -33.636 14.985 13.205 1.00 59.53 317 ASN A N 1
ATOM 2624 C CA . ASN A 1 317 ? -33.026 14.735 11.890 1.00 59.53 317 ASN A CA 1
ATOM 2625 C C . ASN A 1 317 ? -33.938 15.129 10.716 1.00 59.53 317 ASN A C 1
ATOM 2627 O O . ASN A 1 317 ? -33.453 15.597 9.688 1.00 59.53 317 ASN A O 1
ATOM 2631 N N . LEU A 1 318 ? -35.258 14.994 10.870 1.00 64.88 318 LEU A N 1
ATOM 2632 C CA . LEU A 1 318 ? -36.219 15.375 9.829 1.00 64.88 318 LEU A CA 1
ATOM 2633 C C . LEU A 1 318 ? -36.295 16.905 9.657 1.00 64.88 318 LEU A C 1
ATOM 2635 O O . LEU A 1 318 ? -36.443 17.411 8.542 1.00 64.88 318 LEU A O 1
ATOM 2639 N N . LYS A 1 319 ? -36.105 17.655 10.750 1.00 68.69 319 LYS A N 1
ATOM 2640 C CA . LYS A 1 319 ? -36.080 19.124 10.744 1.00 68.69 319 LYS A CA 1
ATOM 2641 C C . LYS A 1 319 ? -34.806 19.699 10.111 1.00 68.69 319 LYS A C 1
ATOM 2643 O O . LYS A 1 319 ? -34.875 20.762 9.500 1.00 68.69 319 LYS A O 1
ATOM 2648 N N . GLU A 1 320 ? -33.670 19.004 10.209 1.00 65.88 320 GLU A N 1
ATOM 2649 C CA . GLU A 1 320 ? -32.448 19.374 9.476 1.00 65.88 320 GLU A CA 1
ATOM 2650 C C . GLU A 1 320 ? -32.544 19.067 7.977 1.00 65.88 320 GLU A C 1
ATOM 2652 O O . GLU A 1 320 ? -32.061 19.860 7.170 1.00 65.88 320 GLU A O 1
ATOM 2657 N N . SER A 1 321 ? -33.212 17.977 7.578 1.00 66.06 321 SER A N 1
ATOM 2658 C CA . SER A 1 321 ? -33.390 17.658 6.152 1.00 66.06 321 SER A CA 1
ATOM 2659 C C . SER A 1 321 ? -34.317 18.620 5.404 1.00 66.06 321 SER A C 1
ATOM 2661 O O . SER A 1 321 ? -34.188 18.744 4.196 1.00 66.06 321 SER A O 1
ATOM 2663 N N . LEU A 1 322 ? -35.212 19.321 6.109 1.00 67.88 322 LEU A N 1
ATOM 2664 C CA . LEU A 1 322 ? -36.140 20.305 5.531 1.00 67.88 322 LEU A CA 1
ATOM 2665 C C . LEU A 1 322 ? -35.558 21.729 5.429 1.00 67.88 322 LEU A C 1
ATOM 2667 O O . LEU A 1 322 ? -36.239 22.632 4.952 1.00 67.88 322 LEU A O 1
ATOM 2671 N N . LYS A 1 323 ? -34.324 21.955 5.903 1.00 63.59 323 LYS A N 1
ATOM 2672 C CA . LYS A 1 323 ? -33.621 23.252 5.821 1.00 63.59 323 LYS A CA 1
ATOM 2673 C C . LYS A 1 323 ? -32.556 23.320 4.717 1.00 63.59 323 LYS A C 1
ATOM 2675 O O . LYS A 1 323 ? -31.897 24.350 4.593 1.00 63.59 323 LYS A O 1
ATOM 2680 N N . LYS A 1 324 ? -32.379 22.247 3.949 1.00 51.59 324 LYS A N 1
ATOM 2681 C CA . LYS A 1 324 ? -31.625 22.226 2.689 1.00 51.59 324 LYS A CA 1
ATOM 2682 C C . LYS A 1 324 ? -32.610 22.147 1.540 1.00 51.59 324 LYS A C 1
ATOM 2684 O O . LYS A 1 324 ? -32.282 22.732 0.488 1.00 51.59 324 LYS A O 1
#

Foldseek 3Di:
DDPVPDDPVVVVVVVVCVVPVDDPPPVVVVVVVLVCLLVCLLCVPPCNVVLVVVCVVCVPPCVPVVNVVSVVVSVVNSVVSSVVVVLVVLPCVVVVVVVPCDDDDPPVVVVSVVCPVVNLVCQLVVLVVVLVVLVVVLVVLVVVLVVCVVPVVVVVVVVVVPDDPPVVVLVVLVNVLSVVLNVLSVVCNVVSVVSSVVSVVCPPDDDDPPPPPVVVNVVVVVVSVVVNVVSVVVSVVVVVVVVVVVVVVVVVPPDPPPPVPPPDPPPPPDDDDDDDDDDDDDDDDDDDDDDDPPPPVVVVVVVVVVVVVVVVVVVVVVVVVVVD

Secondary structure (DSSP, 8-state):
--GGGS-HHHHHHHHHHHTTT----HHHHHHHHHHHHHHHHHHS-TTHHHHHHHHHHTTT-TT-HHHHHHHHHHHHHHHHHHHHHHHHTT-HHHHHHTT------HHHHHHHHHHHHHHHHHHHHHHHHHHHHHHHHHHHHHHHHHHHHHHHHHHHHHHTTT--HHHHHHHHHHHHHHHHHHHHHHHHTHHHHHHHHHHHHHTTS-GGGSSSSHHHHHHHHHHHHHHHHHHHHHHHHHHHHHHHHHHHHHHTTS-----------------------------------------THHHHHHHHHHHHHHHHHHHHHHHHHTT-

Radius of gyration: 36.3 Å; chains: 1; bounding box: 108×55×99 Å

pLDDT: mean 71.79, std 16.31, range [37.91, 96.44]